Protein AF-A0AAJ7UB60-F1 (afdb_monomer_lite)

Organism: Petromyzon marinus (NCBI:txid7757)

pLDDT: mean 85.34, std 9.36, range [47.41, 98.0]

Structure (mmCIF, N/CA/C/O backbone):
data_AF-A0AAJ7UB60-F1
#
_entry.id   AF-A0AAJ7UB60-F1
#
loop_
_atom_site.group_PDB
_atom_site.id
_atom_site.type_symbol
_atom_site.label_atom_id
_atom_site.label_alt_id
_atom_site.label_comp_id
_atom_site.label_asym_id
_atom_site.label_entity_id
_atom_site.label_seq_id
_atom_site.pdbx_PDB_ins_code
_atom_site.Cartn_x
_atom_site.Cartn_y
_atom_site.Cartn_z
_atom_site.occupancy
_atom_site.B_iso_or_equiv
_atom_site.auth_seq_id
_atom_site.auth_comp_id
_atom_site.auth_asym_id
_atom_site.auth_atom_id
_atom_site.pdbx_PDB_model_num
ATOM 1 N N . MET A 1 1 ? 16.970 -6.752 -37.699 1.00 58.53 1 MET A N 1
ATOM 2 C CA . MET A 1 1 ? 16.611 -6.323 -36.325 1.00 58.53 1 MET A CA 1
ATOM 3 C C . MET A 1 1 ? 17.870 -5.727 -35.705 1.00 58.53 1 MET A C 1
ATOM 5 O O . MET A 1 1 ? 18.906 -6.370 -35.804 1.00 58.53 1 MET A O 1
ATOM 9 N N . ARG A 1 2 ? 17.828 -4.486 -35.205 1.00 76.50 2 ARG A N 1
ATOM 10 C CA . ARG A 1 2 ? 19.030 -3.699 -34.855 1.00 76.50 2 ARG A CA 1
ATOM 11 C C . ARG A 1 2 ? 19.530 -4.006 -33.433 1.00 76.50 2 ARG A C 1
ATOM 13 O O . ARG A 1 2 ? 18.694 -4.214 -32.555 1.00 76.50 2 ARG A O 1
ATOM 20 N N . VAL A 1 3 ? 20.849 -4.002 -33.228 1.00 79.44 3 VAL A N 1
ATOM 21 C CA . VAL A 1 3 ? 21.520 -3.976 -31.912 1.00 79.44 3 VAL A CA 1
ATOM 22 C C . VAL A 1 3 ? 22.137 -2.588 -31.728 1.00 79.44 3 VAL A C 1
ATOM 24 O O . VAL A 1 3 ? 22.659 -2.021 -32.692 1.00 79.44 3 VAL A O 1
ATOM 27 N N . LEU A 1 4 ? 21.997 -2.004 -30.541 1.00 76.50 4 LEU A N 1
ATOM 28 C CA . LEU A 1 4 ? 22.535 -0.692 -30.189 1.00 76.50 4 LEU A CA 1
ATOM 29 C C . LEU A 1 4 ? 23.270 -0.786 -28.855 1.00 76.50 4 LEU A C 1
ATOM 31 O O . LEU A 1 4 ? 22.665 -1.170 -27.858 1.00 76.50 4 LEU A O 1
ATOM 35 N N . GLU A 1 5 ? 24.534 -0.375 -28.843 1.00 70.12 5 GLU A N 1
ATOM 36 C CA . GLU A 1 5 ? 25.394 -0.382 -27.659 1.00 70.12 5 GLU A CA 1
ATOM 37 C C . GLU A 1 5 ? 25.935 1.027 -27.392 1.00 70.12 5 GLU A C 1
ATOM 39 O O . GLU A 1 5 ? 26.351 1.735 -28.311 1.00 70.12 5 GLU A O 1
ATOM 44 N N . SER A 1 6 ? 25.932 1.442 -26.124 1.00 66.06 6 SER A N 1
ATOM 45 C CA . SER A 1 6 ? 26.572 2.677 -25.659 1.00 66.06 6 SER A CA 1
ATOM 46 C C . SER A 1 6 ? 27.623 2.355 -24.606 1.00 66.06 6 SER A C 1
ATOM 48 O O . SER A 1 6 ? 27.289 1.783 -23.562 1.00 66.06 6 SER A O 1
ATOM 50 N N . GLN A 1 7 ? 28.882 2.724 -24.870 1.00 56.69 7 GLN A N 1
ATOM 51 C CA . GLN A 1 7 ? 29.985 2.341 -23.989 1.00 56.69 7 GLN A CA 1
ATOM 52 C C . GLN A 1 7 ? 30.585 3.464 -23.127 1.00 56.69 7 GLN A C 1
ATOM 54 O O . GLN A 1 7 ? 31.094 3.102 -22.071 1.00 56.69 7 GLN A O 1
ATOM 59 N N . ARG A 1 8 ? 30.522 4.775 -23.455 1.00 56.03 8 ARG A N 1
ATOM 60 C CA . ARG A 1 8 ? 31.175 5.836 -22.625 1.00 56.03 8 ARG A CA 1
ATOM 61 C C . ARG A 1 8 ? 30.613 7.278 -22.686 1.00 56.03 8 ARG A C 1
ATOM 63 O O . ARG A 1 8 ? 31.196 8.153 -22.055 1.00 56.03 8 ARG A O 1
ATOM 70 N N . GLU A 1 9 ? 29.507 7.564 -23.378 1.00 63.50 9 GLU A N 1
ATOM 71 C CA . GLU A 1 9 ? 29.086 8.955 -23.678 1.00 63.50 9 GLU A CA 1
ATOM 72 C C . GLU A 1 9 ? 27.634 9.282 -23.292 1.00 63.50 9 GLU A C 1
ATOM 74 O O . GLU A 1 9 ? 26.802 8.394 -23.097 1.00 63.50 9 GLU A O 1
ATOM 79 N N . THR A 1 10 ? 27.314 10.581 -23.208 1.00 68.88 10 THR A N 1
ATOM 80 C CA . THR A 1 10 ? 25.926 11.058 -23.137 1.00 68.88 10 THR A CA 1
ATOM 81 C C . THR A 1 10 ? 25.286 10.945 -24.517 1.00 68.88 10 THR A C 1
ATOM 83 O O . THR A 1 10 ? 25.571 11.748 -25.402 1.00 68.88 10 THR A O 1
ATOM 86 N N . LEU A 1 11 ? 24.397 9.973 -24.707 1.00 74.00 11 LEU A N 1
ATOM 87 C CA . LEU A 1 11 ? 23.702 9.768 -25.979 1.00 74.00 11 LEU A CA 1
ATOM 88 C C . LEU A 1 11 ? 22.246 10.220 -25.886 1.00 74.00 11 LEU A C 1
ATOM 90 O O . LEU A 1 11 ? 21.544 9.922 -24.920 1.00 74.00 11 LEU A O 1
ATOM 94 N N . THR A 1 12 ? 21.773 10.907 -26.927 1.00 82.31 12 THR A N 1
ATOM 95 C CA . THR A 1 12 ? 20.352 11.223 -27.107 1.00 82.31 12 THR A CA 1
ATOM 96 C C . THR A 1 12 ? 19.844 10.559 -28.373 1.00 82.31 12 THR A C 1
ATOM 98 O O . THR A 1 12 ? 20.388 10.773 -29.453 1.00 82.31 12 THR A O 1
ATOM 101 N N . TRP A 1 13 ? 18.780 9.774 -28.250 1.00 84.69 13 TRP A N 1
ATOM 102 C CA . TRP A 1 13 ? 18.196 9.050 -29.371 1.00 84.69 13 TRP A CA 1
ATOM 103 C C . TRP A 1 13 ? 16.727 9.429 -29.579 1.00 84.69 13 TRP A C 1
ATOM 105 O O . TRP A 1 13 ? 15.969 9.570 -28.617 1.00 84.69 13 TRP A O 1
ATOM 115 N N . LEU A 1 14 ? 16.314 9.590 -30.842 1.00 88.69 14 LEU A N 1
ATOM 116 C CA . LEU A 1 14 ? 14.967 10.021 -31.223 1.00 88.69 14 LEU A CA 1
ATOM 117 C C . LEU A 1 14 ? 14.352 9.109 -32.294 1.00 88.69 14 LEU A C 1
ATOM 119 O O . LEU A 1 14 ? 14.779 9.138 -33.446 1.00 88.69 14 LEU A O 1
ATOM 123 N N . ASN A 1 15 ? 13.263 8.409 -31.953 1.00 88.38 15 ASN A N 1
ATOM 124 C CA . ASN A 1 15 ? 12.389 7.785 -32.949 1.00 88.38 15 ASN A CA 1
ATOM 125 C C . ASN A 1 15 ? 11.293 8.754 -33.372 1.00 88.38 15 ASN A C 1
ATOM 127 O O . ASN A 1 15 ? 10.578 9.294 -32.519 1.00 88.38 15 ASN A O 1
ATOM 131 N N . LYS A 1 16 ? 11.033 8.831 -34.673 1.00 89.88 16 LYS A N 1
ATOM 132 C CA . LYS A 1 16 ? 9.778 9.381 -35.210 1.00 89.88 16 LYS A CA 1
ATOM 133 C C . LYS A 1 16 ? 9.017 8.403 -36.118 1.00 89.88 16 LYS A C 1
ATOM 135 O O . LYS A 1 16 ? 7.922 8.745 -36.542 1.00 89.88 16 LYS A O 1
ATOM 140 N N . GLY A 1 17 ? 9.558 7.214 -36.398 1.00 89.56 17 GLY A N 1
ATOM 141 C CA . GLY A 1 17 ? 9.008 6.258 -37.365 1.00 89.56 17 GLY A CA 1
ATOM 142 C C . GLY A 1 17 ? 8.776 4.861 -36.786 1.00 89.56 17 GLY A C 1
ATOM 143 O O . GLY A 1 17 ? 8.571 4.697 -35.582 1.00 89.56 17 GLY A O 1
ATOM 144 N N . VAL A 1 18 ? 8.801 3.846 -37.651 1.00 91.75 18 VAL A N 1
ATOM 145 C CA . VAL A 1 18 ? 8.678 2.431 -37.267 1.00 91.75 18 VAL A CA 1
ATOM 146 C C . VAL A 1 18 ? 10.070 1.809 -37.202 1.00 91.75 18 VAL A C 1
ATOM 148 O O . VAL A 1 18 ? 10.710 1.652 -38.237 1.00 91.75 18 VAL A O 1
ATOM 151 N N . GLN A 1 19 ? 10.566 1.482 -36.004 1.00 88.75 19 GLN A N 1
ATOM 152 C CA . GLN A 1 19 ? 11.949 1.005 -35.835 1.00 88.75 19 GLN A CA 1
ATOM 153 C C . GLN A 1 19 ? 12.095 -0.125 -34.804 1.00 88.75 19 GLN A C 1
ATOM 155 O O . GLN A 1 19 ? 12.430 0.129 -33.650 1.00 88.75 19 GLN A O 1
ATOM 160 N N . PRO A 1 20 ? 11.899 -1.394 -35.194 1.00 90.62 20 PRO A N 1
ATOM 161 C CA . PRO A 1 20 ? 12.096 -2.519 -34.286 1.00 90.62 20 PRO A CA 1
ATOM 162 C C . PRO A 1 20 ? 13.562 -2.665 -33.845 1.00 90.62 20 PRO A C 1
ATOM 164 O O . PRO A 1 20 ? 14.474 -2.741 -34.676 1.00 90.62 20 PRO A O 1
ATOM 167 N N . ILE A 1 21 ? 13.782 -2.775 -32.537 1.00 89.44 21 ILE A N 1
ATOM 168 C CA . ILE A 1 21 ? 15.094 -3.025 -31.930 1.00 89.44 21 ILE A CA 1
ATOM 169 C C . ILE A 1 21 ? 15.098 -4.420 -31.318 1.00 89.44 21 ILE A C 1
ATOM 171 O O . ILE A 1 21 ? 14.162 -4.816 -30.623 1.00 89.44 21 ILE A O 1
ATOM 175 N N . ARG A 1 22 ? 16.172 -5.168 -31.582 1.00 91.00 22 ARG A N 1
ATOM 176 C CA . ARG A 1 22 ? 16.392 -6.459 -30.934 1.00 91.00 22 ARG A CA 1
ATOM 177 C C . ARG A 1 22 ? 16.948 -6.242 -29.537 1.00 91.00 22 ARG A C 1
ATOM 179 O O . ARG A 1 22 ? 16.367 -6.732 -28.587 1.00 91.00 22 ARG A O 1
ATOM 186 N N . VAL A 1 23 ? 18.049 -5.509 -29.443 1.00 88.69 23 VAL A N 1
ATOM 187 C CA . VAL A 1 23 ? 18.780 -5.315 -28.194 1.00 88.69 23 VAL A CA 1
ATOM 188 C C . VAL A 1 23 ? 19.226 -3.863 -28.107 1.00 88.69 23 VAL A C 1
ATOM 190 O O . VAL A 1 23 ? 19.743 -3.314 -29.086 1.00 88.69 23 VAL A O 1
ATOM 193 N N . LEU A 1 24 ? 18.988 -3.245 -26.955 1.00 85.62 24 LEU A N 1
ATOM 194 C CA . LEU A 1 24 ? 19.528 -1.946 -26.583 1.00 85.62 24 LEU A CA 1
ATOM 195 C C . LEU A 1 24 ? 20.258 -2.083 -25.249 1.00 85.62 24 LEU A C 1
ATOM 197 O O . LEU A 1 24 ? 19.625 -2.293 -24.219 1.00 85.62 24 LEU A O 1
ATOM 201 N N . GLU A 1 25 ? 21.573 -1.919 -25.279 1.00 82.38 25 GLU A N 1
ATOM 202 C CA . GLU A 1 25 ? 22.444 -2.074 -24.119 1.00 82.38 25 GLU A CA 1
ATOM 203 C C . GLU A 1 25 ? 23.141 -0.755 -23.775 1.00 82.38 25 GLU A C 1
ATOM 205 O O . GLU A 1 25 ? 23.712 -0.063 -24.626 1.00 82.38 25 GLU A O 1
ATOM 210 N N . SER A 1 26 ? 23.109 -0.403 -22.491 1.00 76.62 26 SER A N 1
ATOM 211 C CA . SER A 1 26 ? 23.843 0.727 -21.929 1.00 76.62 26 SER A CA 1
ATOM 212 C C . SER A 1 26 ? 24.684 0.264 -20.744 1.00 76.62 26 SER A C 1
ATOM 214 O O . SER A 1 26 ? 24.169 -0.054 -19.667 1.00 76.62 26 SER A O 1
ATOM 216 N N . GLN A 1 27 ? 26.002 0.256 -20.944 1.00 68.00 27 GLN A N 1
ATOM 217 C CA . GLN A 1 27 ? 26.944 -0.171 -19.913 1.00 68.00 27 GLN A CA 1
ATOM 218 C C . GLN A 1 27 ? 27.349 0.992 -18.993 1.00 68.00 27 GLN A C 1
ATOM 220 O O . GLN A 1 27 ? 27.360 0.824 -17.773 1.00 68.00 27 GLN A O 1
ATOM 225 N N . TRP A 1 28 ? 27.608 2.184 -19.552 1.00 62.47 28 TRP A N 1
ATOM 226 C CA . TRP A 1 28 ? 28.067 3.378 -18.825 1.00 62.47 28 TRP A CA 1
ATOM 227 C C . TRP A 1 28 ? 27.465 4.671 -19.407 1.00 62.47 28 TRP A C 1
ATOM 229 O O . TRP A 1 28 ? 27.070 4.702 -20.570 1.00 62.47 28 TRP A O 1
ATOM 239 N N . GLY A 1 29 ? 27.425 5.749 -18.612 1.00 70.00 29 GLY A N 1
ATOM 240 C CA . GLY A 1 29 ? 27.018 7.090 -19.066 1.00 70.00 29 GLY A CA 1
ATOM 241 C C . GLY A 1 29 ? 25.546 7.455 -18.819 1.00 70.00 29 GLY A C 1
ATOM 242 O O . GLY A 1 29 ? 24.839 6.796 -18.053 1.00 70.00 29 GLY A O 1
ATOM 243 N N . THR A 1 30 ? 25.098 8.552 -19.440 1.00 74.06 30 THR A N 1
ATOM 244 C CA . THR A 1 30 ? 23.700 9.015 -19.389 1.00 74.06 30 THR A CA 1
ATOM 245 C C . THR A 1 30 ? 23.051 8.831 -20.755 1.00 74.06 30 THR A C 1
ATOM 247 O O . THR A 1 30 ? 23.414 9.510 -21.710 1.00 74.06 30 THR A O 1
ATOM 250 N N . LEU A 1 31 ? 22.067 7.941 -20.862 1.00 79.94 31 LEU A N 1
ATOM 251 C CA . LEU A 1 31 ? 21.318 7.733 -22.103 1.00 79.94 31 LEU A CA 1
ATOM 252 C C . LEU A 1 31 ? 19.952 8.414 -21.989 1.00 79.94 31 LEU A C 1
ATOM 254 O O . LEU A 1 31 ? 19.205 8.166 -21.044 1.00 79.94 31 LEU A O 1
ATOM 258 N N . THR A 1 32 ? 19.607 9.257 -22.961 1.00 85.81 32 THR A N 1
ATOM 259 C CA . THR A 1 32 ? 18.265 9.835 -23.099 1.00 85.81 32 THR A CA 1
ATOM 260 C C . THR A 1 32 ? 17.581 9.261 -24.330 1.00 85.81 32 THR A C 1
ATOM 262 O O . THR A 1 32 ? 18.021 9.466 -25.461 1.00 85.81 32 THR A O 1
ATOM 265 N N . TRP A 1 33 ? 16.471 8.563 -24.119 1.00 88.62 33 TRP A N 1
ATOM 266 C CA . TRP A 1 33 ? 15.699 7.939 -25.185 1.00 88.62 33 TRP A CA 1
ATOM 267 C C . TRP A 1 33 ? 14.356 8.628 -25.379 1.00 88.62 33 TRP A C 1
ATOM 269 O O . TRP A 1 33 ? 13.584 8.771 -24.431 1.00 88.62 33 TRP A O 1
ATOM 279 N N . LEU A 1 34 ? 14.036 9.013 -26.613 1.00 91.56 34 LEU A N 1
ATOM 280 C CA . LEU A 1 34 ? 12.758 9.617 -26.971 1.00 91.56 34 LEU A CA 1
ATOM 281 C C . LEU A 1 34 ? 12.085 8.843 -28.105 1.00 91.56 34 LEU A C 1
ATOM 283 O O . LEU A 1 34 ? 12.459 8.969 -29.267 1.00 91.56 34 LEU A O 1
ATOM 287 N N . ASN A 1 35 ? 11.015 8.112 -27.794 1.00 92.56 35 ASN A N 1
ATOM 288 C CA . ASN A 1 35 ? 10.163 7.496 -28.809 1.00 92.56 35 ASN A CA 1
ATOM 289 C C . ASN A 1 35 ? 8.907 8.343 -29.068 1.00 92.56 35 ASN A C 1
ATOM 291 O O . ASN A 1 35 ? 8.098 8.557 -28.163 1.00 92.56 35 ASN A O 1
ATOM 295 N N . LYS A 1 36 ? 8.708 8.792 -30.312 1.00 93.25 36 LYS A N 1
ATOM 296 C CA . LYS A 1 36 ? 7.439 9.373 -30.793 1.00 93.25 36 LYS A CA 1
ATOM 297 C C . LYS A 1 36 ? 6.716 8.491 -31.824 1.00 93.25 36 LYS A C 1
ATOM 299 O O . LYS A 1 36 ? 5.615 8.849 -32.221 1.00 93.25 36 LYS A O 1
ATOM 304 N N . GLY A 1 37 ? 7.319 7.380 -32.252 1.00 92.38 37 GLY A N 1
ATOM 305 C CA . GLY A 1 37 ? 6.798 6.492 -33.297 1.00 92.38 37 GLY A CA 1
ATOM 306 C C . GLY A 1 37 ? 6.379 5.115 -32.772 1.00 92.38 37 GLY A C 1
ATOM 307 O O . GLY A 1 37 ? 5.979 4.972 -31.613 1.00 92.38 37 GLY A O 1
ATOM 308 N N . VAL A 1 38 ? 6.487 4.094 -33.625 1.00 93.75 38 VAL A N 1
ATOM 309 C CA . VAL A 1 38 ? 6.219 2.690 -33.275 1.00 93.75 38 VAL A CA 1
ATOM 310 C C . VAL A 1 38 ? 7.544 1.955 -33.113 1.00 93.75 38 VAL A C 1
ATOM 312 O O . VAL A 1 38 ? 8.338 1.865 -34.049 1.00 93.75 38 VAL A O 1
ATOM 315 N N . GLN A 1 39 ? 7.809 1.441 -31.917 1.00 92.19 39 GLN A N 1
ATOM 316 C CA . GLN A 1 39 ? 9.124 0.918 -31.585 1.00 92.19 39 GLN A CA 1
ATOM 317 C C . GLN A 1 39 ? 9.080 -0.314 -30.685 1.00 92.19 39 GLN A C 1
ATOM 319 O O . GLN A 1 39 ? 9.290 -0.199 -29.479 1.00 92.19 39 GLN A O 1
ATOM 324 N N . PRO A 1 40 ? 8.830 -1.506 -31.245 1.00 93.75 40 PRO A N 1
ATOM 325 C CA . PRO A 1 40 ? 9.014 -2.737 -30.498 1.00 93.75 40 PRO A CA 1
ATOM 326 C C . PRO A 1 40 ? 10.486 -2.892 -30.104 1.00 93.75 40 PRO A C 1
ATOM 328 O O . PRO A 1 40 ? 11.366 -2.801 -30.961 1.00 93.75 40 PRO A O 1
ATOM 331 N N . ILE A 1 41 ? 10.740 -3.130 -28.822 1.00 92.88 41 ILE A N 1
ATOM 332 C CA . ILE A 1 41 ? 12.054 -3.492 -28.291 1.00 92.88 41 ILE A CA 1
ATOM 333 C C . ILE A 1 41 ? 11.932 -4.886 -27.699 1.00 92.88 41 ILE A C 1
ATOM 335 O O . ILE A 1 41 ? 11.016 -5.161 -26.924 1.00 92.88 41 ILE A O 1
ATOM 339 N N . ARG A 1 42 ? 12.825 -5.790 -28.089 1.00 94.31 42 ARG A N 1
ATOM 340 C CA . ARG A 1 42 ? 12.879 -7.097 -27.446 1.00 94.31 42 ARG A CA 1
ATOM 341 C C . ARG A 1 42 ? 13.615 -6.961 -26.109 1.00 94.31 42 ARG A C 1
ATOM 343 O O . ARG A 1 42 ? 12.945 -7.045 -25.091 1.00 94.31 42 ARG A O 1
ATOM 350 N N . ASP A 1 43 ? 14.893 -6.608 -26.110 1.00 92.44 43 ASP A N 1
ATOM 351 C CA . ASP A 1 43 ? 15.703 -6.578 -24.888 1.00 92.44 43 ASP A CA 1
ATOM 352 C C . ASP A 1 43 ? 16.272 -5.163 -24.643 1.00 92.44 43 ASP A C 1
ATOM 354 O O . ASP A 1 43 ? 16.801 -4.527 -25.562 1.00 92.44 43 ASP A O 1
ATOM 358 N N . LEU A 1 44 ? 16.107 -4.642 -23.422 1.00 88.94 44 LEU A N 1
ATOM 359 C CA . LEU A 1 44 ? 16.664 -3.371 -22.947 1.00 88.94 44 LEU A CA 1
ATOM 360 C C . LEU A 1 44 ? 17.450 -3.609 -21.659 1.00 88.94 44 LEU A C 1
ATOM 362 O O . LEU A 1 44 ? 16.857 -3.943 -20.638 1.00 88.94 44 LEU A O 1
ATOM 366 N N . GLU A 1 45 ? 18.750 -3.347 -21.673 1.00 86.06 45 GLU A N 1
ATOM 367 C CA . GLU A 1 45 ? 19.612 -3.565 -20.513 1.00 86.06 45 GLU A CA 1
ATOM 368 C C . GLU A 1 45 ? 20.377 -2.291 -20.149 1.00 86.06 45 GLU A C 1
ATOM 370 O O . GLU A 1 45 ? 21.022 -1.646 -20.981 1.00 86.06 45 GLU A O 1
ATOM 375 N N . SER A 1 46 ? 20.308 -1.909 -18.875 1.00 77.44 46 SER A N 1
ATOM 376 C CA . SER A 1 46 ? 21.035 -0.770 -18.320 1.00 77.44 46 SER A CA 1
ATOM 377 C C . SER A 1 46 ? 21.652 -1.154 -16.985 1.00 77.44 46 SER A C 1
ATOM 379 O O . SER A 1 46 ? 20.943 -1.301 -15.993 1.00 77.44 46 SER A O 1
ATOM 381 N N . GLN A 1 47 ? 22.976 -1.305 -16.944 1.00 69.38 47 GLN A N 1
ATOM 382 C CA . GLN A 1 47 ? 23.657 -1.839 -15.760 1.00 69.38 47 GLN A CA 1
ATOM 383 C C . GLN A 1 47 ? 24.163 -0.741 -14.810 1.00 69.38 47 GLN A C 1
ATOM 385 O O . GLN A 1 47 ? 23.814 -0.741 -13.629 1.00 69.38 47 GLN A O 1
ATOM 390 N N . ARG A 1 48 ? 24.993 0.201 -15.290 1.00 65.50 48 ARG A N 1
ATOM 391 C CA . ARG A 1 48 ? 25.680 1.203 -14.436 1.00 65.50 48 ARG A CA 1
ATOM 392 C C . ARG A 1 48 ? 25.493 2.664 -14.867 1.00 65.50 48 ARG A C 1
ATOM 394 O O . ARG A 1 48 ? 26.083 3.554 -14.260 1.00 65.50 48 ARG A O 1
ATOM 401 N N . GLY A 1 49 ? 24.673 2.920 -15.885 1.00 67.44 49 GLY A N 1
ATOM 402 C CA . GLY A 1 49 ? 24.338 4.267 -16.357 1.00 67.44 49 GLY A CA 1
ATOM 403 C C . GLY A 1 49 ? 23.072 4.855 -15.722 1.00 67.44 49 GLY A C 1
ATOM 404 O O . GLY A 1 49 ? 22.305 4.156 -15.059 1.00 67.44 49 GLY A O 1
ATOM 405 N N . THR A 1 50 ? 22.841 6.151 -15.955 1.00 75.31 50 THR A N 1
ATOM 406 C CA . THR A 1 50 ? 21.534 6.786 -15.716 1.00 75.31 50 THR A CA 1
ATOM 407 C C . THR A 1 50 ? 20.756 6.794 -17.024 1.00 75.31 50 THR A C 1
ATOM 409 O O . THR A 1 50 ? 21.139 7.467 -17.980 1.00 75.31 50 THR A O 1
ATOM 412 N N . LEU A 1 51 ? 19.649 6.060 -17.078 1.00 81.81 51 LEU A N 1
ATOM 413 C CA . LEU A 1 51 ? 18.778 6.030 -18.249 1.00 81.81 51 LEU A CA 1
ATOM 414 C C . LEU A 1 51 ? 17.575 6.953 -18.026 1.00 81.81 51 LEU A C 1
ATOM 416 O O . LEU A 1 51 ? 16.850 6.816 -17.043 1.00 81.81 51 LEU A O 1
ATOM 420 N N . THR A 1 52 ? 17.343 7.882 -18.951 1.00 87.31 52 THR A N 1
ATOM 421 C CA . THR A 1 52 ? 16.108 8.669 -19.030 1.00 87.31 52 THR A CA 1
ATOM 422 C C . THR A 1 52 ? 15.310 8.219 -20.242 1.00 87.31 52 THR A C 1
ATOM 424 O O . THR A 1 52 ? 15.710 8.439 -21.383 1.00 87.31 52 THR A O 1
ATOM 427 N N . TRP A 1 53 ? 14.158 7.604 -20.002 1.00 89.75 53 TRP A N 1
ATOM 428 C CA . TRP A 1 53 ? 13.295 7.078 -21.050 1.00 89.75 53 TRP A CA 1
ATOM 429 C C . TRP A 1 53 ? 12.026 7.905 -21.200 1.00 89.75 53 TRP A C 1
ATOM 431 O O . TRP A 1 53 ? 11.291 8.106 -20.234 1.00 89.75 53 TRP A O 1
ATOM 441 N N . LEU A 1 54 ? 11.718 8.345 -22.418 1.00 93.56 54 LEU A N 1
ATOM 442 C CA . LEU A 1 54 ? 10.502 9.078 -22.743 1.00 93.56 54 LEU A CA 1
ATOM 443 C C . LEU A 1 54 ? 9.770 8.427 -23.917 1.00 93.56 54 LEU A C 1
ATOM 445 O O . LEU A 1 54 ? 10.136 8.606 -25.078 1.00 93.56 54 LEU A O 1
ATOM 449 N N . ASN A 1 55 ? 8.660 7.752 -23.624 1.00 95.00 55 ASN A N 1
ATOM 450 C CA . ASN A 1 55 ? 7.754 7.247 -24.649 1.00 95.00 55 ASN A CA 1
ATOM 451 C C . ASN A 1 55 ? 6.536 8.168 -24.817 1.00 95.00 55 ASN A C 1
ATOM 453 O O . ASN A 1 55 ? 5.807 8.448 -23.864 1.00 95.00 55 ASN A O 1
ATOM 457 N N . LYS A 1 56 ? 6.287 8.617 -26.047 1.00 95.00 56 LYS A N 1
ATOM 458 C CA . LYS A 1 56 ? 5.056 9.297 -26.481 1.00 95.00 56 LYS A CA 1
ATOM 459 C C . LYS A 1 56 ? 4.307 8.523 -27.577 1.00 95.00 56 LYS A C 1
ATOM 461 O O . LYS A 1 56 ? 3.219 8.949 -27.941 1.00 95.00 56 LYS A O 1
ATOM 466 N N . GLY A 1 57 ? 4.880 7.435 -28.095 1.00 94.12 57 GLY A N 1
ATOM 467 C CA . GLY A 1 57 ? 4.314 6.620 -29.171 1.00 94.12 57 GLY A CA 1
ATOM 468 C C . GLY A 1 57 ? 3.856 5.237 -28.696 1.00 94.12 57 GLY A C 1
ATOM 469 O O . GLY A 1 57 ? 3.390 5.078 -27.565 1.00 94.12 57 GLY A O 1
ATOM 470 N N . VAL A 1 58 ? 4.003 4.231 -29.561 1.00 95.38 58 VAL A N 1
ATOM 471 C CA . VAL A 1 58 ? 3.669 2.827 -29.273 1.00 95.38 58 VAL A CA 1
ATOM 472 C C . VAL A 1 58 ? 4.955 2.019 -29.157 1.00 95.38 58 VAL A C 1
ATOM 474 O O . VAL A 1 58 ? 5.715 1.927 -30.114 1.00 95.38 58 VAL A O 1
ATOM 477 N N . GLN A 1 59 ? 5.219 1.432 -27.995 1.00 94.56 59 GLN A N 1
ATOM 478 C CA . GLN A 1 59 ? 6.495 0.772 -27.723 1.00 94.56 59 GLN A CA 1
ATOM 479 C C . GLN A 1 59 ? 6.310 -0.476 -26.858 1.00 94.56 59 GLN A C 1
ATOM 481 O O . GLN A 1 59 ? 6.468 -0.428 -25.644 1.00 94.56 59 GLN A O 1
ATOM 486 N N . PRO A 1 60 ? 5.952 -1.618 -27.454 1.00 95.69 60 PRO A N 1
ATOM 487 C CA . PRO A 1 60 ? 6.043 -2.885 -26.753 1.00 95.69 60 PRO A CA 1
ATOM 488 C C . PRO A 1 60 ? 7.496 -3.157 -26.373 1.00 95.69 60 PRO A C 1
ATOM 490 O O . PRO A 1 60 ? 8.366 -3.091 -27.240 1.00 95.69 60 PRO A O 1
ATOM 493 N N . ILE A 1 61 ? 7.751 -3.463 -25.105 1.00 95.62 61 ILE A N 1
ATOM 494 C CA . ILE A 1 61 ? 9.059 -3.926 -24.644 1.00 95.62 61 ILE A CA 1
ATOM 495 C C . ILE A 1 61 ? 8.893 -5.317 -24.052 1.00 95.62 61 ILE A C 1
ATOM 497 O O . ILE A 1 61 ? 7.983 -5.547 -23.253 1.00 95.62 61 ILE A O 1
ATOM 501 N N . ARG A 1 62 ? 9.719 -6.272 -24.472 1.00 96.38 62 ARG A N 1
ATOM 502 C CA . ARG A 1 62 ? 9.660 -7.611 -23.896 1.00 96.38 62 ARG A CA 1
ATOM 503 C C . ARG A 1 62 ? 10.400 -7.610 -22.561 1.00 96.38 62 ARG A C 1
ATOM 505 O O . ARG A 1 62 ? 9.731 -7.724 -21.545 1.00 96.38 62 ARG A O 1
ATOM 512 N N . ASP A 1 63 ? 11.701 -7.385 -22.558 1.00 95.50 63 ASP A N 1
ATOM 513 C CA . ASP A 1 63 ? 12.537 -7.548 -21.373 1.00 95.50 63 ASP A CA 1
ATOM 514 C C . ASP A 1 63 ? 13.274 -6.232 -21.059 1.00 95.50 63 ASP A C 1
ATOM 516 O O . ASP A 1 63 ? 13.809 -5.576 -21.956 1.00 95.50 63 ASP A O 1
ATOM 520 N N . VAL A 1 64 ? 13.232 -5.801 -19.793 1.00 91.25 64 VAL A N 1
ATOM 521 C CA . VAL A 1 64 ? 13.934 -4.610 -19.293 1.00 91.25 64 VAL A CA 1
ATOM 522 C C . VAL A 1 64 ? 14.703 -4.957 -18.026 1.00 91.25 64 VAL A C 1
ATOM 524 O O . VAL A 1 64 ? 14.082 -5.216 -16.995 1.00 91.25 64 VAL A O 1
ATOM 527 N N . GLU A 1 65 ? 16.026 -4.850 -18.075 1.00 89.38 65 GLU A N 1
ATOM 528 C CA . GLU A 1 65 ? 16.896 -4.850 -16.899 1.00 89.38 65 GLU A CA 1
ATOM 529 C C . GLU A 1 65 ? 17.444 -3.440 -16.649 1.00 89.38 65 GLU A C 1
ATOM 531 O O . GLU A 1 65 ? 17.919 -2.766 -17.567 1.00 89.38 65 GLU A O 1
ATOM 536 N N . TRP A 1 66 ? 17.361 -2.957 -15.406 1.00 82.25 66 TRP A N 1
ATOM 537 C CA . TRP A 1 66 ? 17.736 -1.580 -15.081 1.00 82.25 66 TRP A CA 1
ATOM 538 C C . TRP A 1 66 ? 18.540 -1.427 -13.782 1.00 82.25 66 TRP A C 1
ATOM 540 O O . TRP A 1 66 ? 18.300 -2.107 -12.784 1.00 82.25 66 TRP A O 1
ATOM 550 N N . GLY A 1 67 ? 19.457 -0.455 -13.793 1.00 82.62 67 GLY A N 1
ATOM 551 C CA . GLY A 1 67 ? 20.234 0.019 -12.646 1.00 82.62 67 GLY A CA 1
ATOM 552 C C . GLY A 1 67 ? 19.676 1.326 -12.076 1.00 82.62 67 GLY A C 1
ATOM 553 O O . GLY A 1 67 ? 18.958 1.325 -11.081 1.00 82.62 67 GLY A O 1
ATOM 554 N N . THR A 1 68 ? 19.962 2.472 -12.701 1.00 83.94 68 THR A N 1
ATOM 555 C CA . THR A 1 68 ? 19.332 3.756 -12.332 1.00 83.94 68 THR A CA 1
ATOM 556 C C . THR A 1 68 ? 18.508 4.286 -13.492 1.00 83.94 68 THR A C 1
ATOM 558 O O . THR A 1 68 ? 19.034 4.587 -14.561 1.00 83.94 68 THR A O 1
ATOM 561 N N . LEU A 1 69 ? 17.197 4.397 -13.281 1.00 85.12 69 LEU A N 1
ATOM 562 C CA . LEU A 1 69 ? 16.245 4.623 -14.362 1.00 85.12 69 LEU A CA 1
ATOM 563 C C . LEU A 1 69 ? 15.221 5.697 -13.996 1.00 85.12 69 LEU A C 1
ATOM 565 O O . LEU A 1 69 ? 14.575 5.648 -12.949 1.00 85.12 69 LEU A O 1
ATOM 569 N N . THR A 1 70 ? 15.034 6.650 -14.903 1.00 90.62 70 THR A N 1
ATOM 570 C CA . THR A 1 70 ? 13.892 7.562 -14.917 1.00 90.62 70 THR A CA 1
ATOM 571 C C . THR A 1 70 ? 13.044 7.254 -16.139 1.00 90.62 70 THR A C 1
ATOM 573 O O . THR A 1 70 ? 13.475 7.461 -17.270 1.00 90.62 70 THR A O 1
ATOM 576 N N . TRP A 1 71 ? 11.823 6.773 -15.923 1.00 91.25 71 TRP A N 1
ATOM 577 C CA . TRP A 1 71 ? 10.917 6.379 -16.996 1.00 91.25 71 TRP A CA 1
ATOM 578 C C . TRP A 1 71 ? 9.696 7.284 -17.063 1.00 91.25 71 TRP A C 1
ATOM 580 O O . TRP A 1 71 ? 8.984 7.461 -16.077 1.00 91.25 71 TRP A O 1
ATOM 590 N N . LEU A 1 72 ? 9.397 7.811 -18.247 1.00 95.25 72 LEU A N 1
ATOM 591 C CA . LEU A 1 72 ? 8.210 8.605 -18.524 1.00 95.25 72 LEU A CA 1
ATOM 592 C C . LEU A 1 72 ? 7.446 8.026 -19.715 1.00 95.25 72 LEU A C 1
ATOM 594 O O . LEU A 1 72 ? 7.840 8.188 -20.868 1.00 95.25 72 LEU A O 1
ATOM 598 N N . ASN A 1 73 ? 6.290 7.424 -19.443 1.00 95.94 73 ASN A N 1
ATOM 599 C CA . ASN A 1 73 ? 5.364 6.989 -20.481 1.00 95.94 73 ASN A CA 1
ATOM 600 C C . ASN A 1 73 ? 4.179 7.958 -20.606 1.00 95.94 73 ASN A C 1
ATOM 602 O O . ASN A 1 73 ? 3.474 8.243 -19.638 1.00 95.94 73 ASN A O 1
ATOM 606 N N . LYS A 1 74 ? 3.936 8.448 -21.820 1.00 95.81 74 LYS A N 1
ATOM 607 C CA . LYS A 1 74 ? 2.742 9.206 -22.224 1.00 95.81 74 LYS A CA 1
ATOM 608 C C . LYS A 1 74 ? 1.964 8.516 -23.354 1.00 95.81 74 LYS A C 1
ATOM 610 O O . LYS A 1 74 ? 0.913 9.023 -23.723 1.00 95.81 74 LYS A O 1
ATOM 615 N N . GLY A 1 75 ? 2.479 7.413 -23.900 1.00 94.88 75 GLY A N 1
ATOM 616 C CA . GLY A 1 75 ? 1.875 6.661 -24.999 1.00 94.88 75 GLY A CA 1
ATOM 617 C C . GLY A 1 75 ? 1.381 5.279 -24.565 1.00 94.88 75 GLY A C 1
ATOM 618 O O . GLY A 1 75 ? 0.928 5.094 -23.431 1.00 94.88 75 GLY A O 1
ATOM 619 N N . VAL A 1 76 ? 1.485 4.303 -25.467 1.00 96.25 76 VAL A N 1
ATOM 620 C CA . VAL A 1 76 ? 1.123 2.898 -25.220 1.00 96.25 76 VAL A CA 1
ATOM 621 C C . VAL A 1 76 ? 2.392 2.062 -25.132 1.00 96.25 76 VAL A C 1
ATOM 623 O O . VAL A 1 76 ? 3.182 2.037 -26.074 1.00 96.25 76 VAL A O 1
ATOM 626 N N . GLN A 1 77 ? 2.604 1.381 -24.010 1.00 96.00 77 GLN A N 1
ATOM 627 C CA . GLN A 1 77 ? 3.866 0.691 -23.767 1.00 96.00 77 GLN A CA 1
ATOM 628 C C . GLN A 1 77 ? 3.675 -0.600 -22.959 1.00 96.00 77 GLN A C 1
ATOM 630 O O . GLN A 1 77 ? 3.921 -0.619 -21.756 1.00 96.00 77 GLN A O 1
ATOM 635 N N . PRO A 1 78 ? 3.193 -1.693 -23.571 1.00 96.69 78 PRO A N 1
ATOM 636 C CA . PRO A 1 78 ? 3.157 -2.969 -22.877 1.00 96.69 78 PRO A CA 1
ATOM 637 C C . PRO A 1 78 ? 4.583 -3.427 -22.554 1.00 96.69 78 PRO A C 1
ATOM 639 O O . PRO A 1 78 ? 5.434 -3.426 -23.440 1.00 96.69 78 PRO A O 1
ATOM 642 N N . ILE A 1 79 ? 4.828 -3.817 -21.303 1.00 97.00 79 ILE A N 1
ATOM 643 C CA . ILE A 1 79 ? 6.087 -4.428 -20.866 1.00 97.00 79 ILE A CA 1
ATOM 644 C C . ILE A 1 79 ? 5.803 -5.857 -20.423 1.00 97.00 79 ILE A C 1
ATOM 646 O O . ILE A 1 79 ? 4.881 -6.087 -19.633 1.00 97.00 79 ILE A O 1
ATOM 650 N N . ARG A 1 80 ? 6.567 -6.828 -20.929 1.00 97.56 80 ARG A N 1
ATOM 651 C CA . ARG A 1 80 ? 6.446 -8.207 -20.453 1.00 97.56 80 ARG A CA 1
ATOM 652 C C . ARG A 1 80 ? 7.181 -8.361 -19.121 1.00 97.56 80 ARG A C 1
ATOM 654 O O . ARG A 1 80 ? 6.509 -8.597 -18.131 1.00 97.56 80 ARG A O 1
ATOM 661 N N . ASN A 1 81 ? 8.484 -8.130 -19.080 1.00 96.81 81 ASN A N 1
ATOM 662 C CA . ASN A 1 81 ? 9.301 -8.317 -17.887 1.00 96.81 81 ASN A CA 1
ATOM 663 C C . ASN A 1 81 ? 10.072 -7.031 -17.570 1.00 96.81 81 ASN A C 1
ATOM 665 O O . ASN A 1 81 ? 10.675 -6.421 -18.455 1.00 96.81 81 ASN A O 1
ATOM 669 N N . LEU A 1 82 ? 10.016 -6.602 -16.311 1.00 92.06 82 LEU A N 1
ATOM 670 C CA . LEU A 1 82 ? 10.735 -5.438 -15.803 1.00 92.06 82 LEU A CA 1
ATOM 671 C C . LEU A 1 82 ? 11.459 -5.818 -14.511 1.00 92.06 82 LEU A C 1
ATOM 673 O O . LEU A 1 82 ? 10.842 -5.927 -13.452 1.00 92.06 82 LEU A O 1
ATOM 677 N N . GLU A 1 83 ? 12.772 -5.982 -14.595 1.00 90.62 83 GLU A N 1
ATOM 678 C CA . GLU A 1 83 ? 13.593 -6.587 -13.550 1.00 90.62 83 GLU A CA 1
ATOM 679 C C . GLU A 1 83 ? 14.747 -5.668 -13.144 1.00 90.62 83 GLU A C 1
ATOM 681 O O . GLU A 1 83 ? 15.239 -4.849 -13.922 1.00 90.62 83 GLU A O 1
ATOM 686 N N . SER A 1 84 ? 15.180 -5.779 -11.889 1.00 87.00 84 SER A N 1
ATOM 687 C CA . SER A 1 84 ? 16.413 -5.136 -11.435 1.00 87.00 84 SER A CA 1
ATOM 688 C C . SER A 1 84 ? 17.028 -5.887 -10.274 1.00 87.00 84 SER A C 1
ATOM 690 O O . SER A 1 84 ? 16.374 -6.150 -9.261 1.00 87.00 84 SER A O 1
ATOM 692 N N . GLN A 1 85 ? 18.324 -6.162 -10.391 1.00 81.94 85 GLN A N 1
ATOM 693 C CA . GLN A 1 85 ? 19.129 -6.723 -9.309 1.00 81.94 85 GLN A CA 1
ATOM 694 C C . GLN A 1 85 ? 19.338 -5.692 -8.190 1.00 81.94 85 GLN A C 1
ATOM 696 O O . GLN A 1 85 ? 19.206 -5.996 -6.999 1.00 81.94 85 GLN A O 1
ATOM 701 N N . ARG A 1 86 ? 19.691 -4.457 -8.567 1.00 79.44 86 ARG A N 1
ATOM 702 C CA . ARG A 1 86 ? 19.910 -3.318 -7.668 1.00 79.44 86 ARG A CA 1
ATOM 703 C C . ARG A 1 86 ? 19.623 -2.023 -8.403 1.00 79.44 86 ARG A C 1
ATOM 705 O O . ARG A 1 86 ? 20.218 -1.791 -9.451 1.00 79.44 86 ARG A O 1
ATOM 712 N N . GLY A 1 87 ? 18.840 -1.135 -7.800 1.00 78.38 87 GLY A N 1
ATOM 713 C CA . GLY A 1 87 ? 18.619 0.137 -8.459 1.00 78.38 87 GLY A CA 1
ATOM 714 C C . GLY A 1 87 ? 17.736 1.154 -7.760 1.00 78.38 87 GLY A C 1
ATOM 715 O O . GLY A 1 87 ? 17.031 0.861 -6.792 1.00 78.38 87 GLY A O 1
ATOM 716 N N . THR A 1 88 ? 17.762 2.369 -8.309 1.00 84.69 88 THR A N 1
ATOM 717 C CA . THR A 1 88 ? 16.733 3.383 -8.061 1.00 84.69 88 THR A CA 1
ATOM 718 C C . THR A 1 88 ? 15.920 3.621 -9.327 1.00 84.69 88 THR A C 1
ATOM 720 O O . THR A 1 88 ? 16.468 4.018 -10.355 1.00 84.69 88 THR A O 1
ATOM 723 N N . LEU A 1 89 ? 14.609 3.391 -9.244 1.00 87.44 89 LEU A N 1
ATOM 724 C CA . LEU A 1 89 ? 13.675 3.629 -10.341 1.00 87.44 89 LEU A CA 1
ATOM 725 C C . LEU A 1 89 ? 12.686 4.728 -9.968 1.00 87.44 89 LEU A C 1
ATOM 727 O O . LEU A 1 89 ? 11.961 4.618 -8.977 1.00 87.44 89 LEU A O 1
ATOM 731 N N . THR A 1 90 ? 12.605 5.749 -10.817 1.00 92.06 90 THR A N 1
ATOM 732 C CA . THR A 1 90 ? 11.503 6.714 -10.818 1.00 92.06 90 THR A CA 1
ATOM 733 C C . THR A 1 90 ? 10.658 6.499 -12.062 1.00 92.06 90 THR A C 1
ATOM 735 O O . THR A 1 90 ? 11.103 6.751 -13.178 1.00 92.06 90 THR A O 1
ATOM 738 N N . TRP A 1 91 ? 9.421 6.050 -11.876 1.00 90.88 91 TRP A N 1
ATOM 739 C CA . TRP A 1 91 ? 8.499 5.754 -12.965 1.00 90.88 91 TRP A CA 1
ATOM 740 C C . TRP A 1 91 ? 7.314 6.714 -12.968 1.00 90.88 91 TRP A C 1
ATOM 742 O O . TRP A 1 91 ? 6.611 6.860 -11.969 1.00 90.88 91 TRP A O 1
ATOM 752 N N . LEU A 1 92 ? 7.035 7.332 -14.113 1.00 95.25 92 LEU A N 1
ATOM 753 C CA . LEU A 1 92 ? 5.883 8.196 -14.336 1.00 95.25 92 LEU A CA 1
ATOM 754 C C . LEU A 1 92 ? 5.082 7.705 -15.543 1.00 95.25 92 LEU A C 1
ATOM 756 O O . LEU A 1 92 ? 5.481 7.890 -16.691 1.00 95.25 92 LEU A O 1
ATOM 760 N N . ASN A 1 93 ? 3.900 7.147 -15.290 1.00 95.00 93 ASN A N 1
ATOM 761 C CA . ASN A 1 93 ? 2.961 6.765 -16.339 1.00 95.00 93 ASN A CA 1
ATOM 762 C C . ASN A 1 93 ? 1.797 7.762 -16.426 1.00 95.00 93 ASN A C 1
ATOM 764 O O . ASN A 1 93 ? 1.096 8.021 -15.447 1.00 95.00 93 ASN A O 1
ATOM 768 N N . LYS A 1 94 ? 1.572 8.311 -17.618 1.00 95.31 94 LYS A N 1
ATOM 769 C CA . LYS A 1 94 ? 0.393 9.109 -17.989 1.00 95.31 94 LYS A CA 1
ATOM 770 C C . LYS A 1 94 ? -0.405 8.478 -19.139 1.00 95.31 94 LYS A C 1
ATOM 772 O O . LYS A 1 94 ? -1.418 9.048 -19.519 1.00 95.31 94 LYS A O 1
ATOM 777 N N . GLY A 1 95 ? 0.058 7.358 -19.695 1.00 94.56 95 GLY A N 1
ATOM 778 C CA . GLY A 1 95 ? -0.567 6.661 -20.819 1.00 94.56 95 GLY A CA 1
ATOM 779 C C . GLY A 1 95 ? -1.115 5.288 -20.426 1.00 94.56 95 GLY A C 1
ATOM 780 O O . GLY A 1 95 ? -1.596 5.091 -19.306 1.00 94.56 95 GLY A O 1
ATOM 781 N N . VAL A 1 96 ? -1.026 4.331 -21.351 1.00 96.31 96 VAL A N 1
ATOM 782 C CA . VAL A 1 96 ? -1.450 2.938 -21.150 1.00 96.31 96 VAL A CA 1
ATOM 783 C C . VAL A 1 96 ? -0.224 2.043 -21.090 1.00 96.31 96 VAL A C 1
ATOM 785 O O . VAL A 1 96 ? 0.584 2.022 -22.018 1.00 96.31 96 VAL A O 1
ATOM 788 N N . GLN A 1 97 ? -0.076 1.303 -19.998 1.00 95.62 97 GLN A N 1
ATOM 789 C CA . GLN A 1 97 ? 1.141 0.544 -19.752 1.00 95.62 97 GLN A CA 1
ATOM 790 C C . GLN A 1 97 ? 0.864 -0.752 -18.983 1.00 95.62 97 GLN A C 1
ATOM 792 O O . GLN A 1 97 ? 1.083 -0.816 -17.777 1.00 95.62 97 GLN A O 1
ATOM 797 N N . PRO A 1 98 ? 0.349 -1.803 -19.631 1.00 96.69 98 PRO A N 1
ATOM 798 C CA . PRO A 1 98 ? 0.271 -3.094 -18.970 1.00 96.69 98 PRO A CA 1
ATOM 799 C C . PRO A 1 98 ? 1.684 -3.619 -18.693 1.00 96.69 98 PRO A C 1
ATOM 801 O O . PRO A 1 98 ? 2.539 -3.592 -19.576 1.00 96.69 98 PRO A O 1
ATOM 804 N N . ILE A 1 99 ? 1.913 -4.098 -17.474 1.00 97.12 99 ILE A N 1
ATOM 805 C CA . ILE A 1 99 ? 3.127 -4.816 -17.089 1.00 97.12 99 ILE A CA 1
ATOM 806 C C . ILE A 1 99 ? 2.713 -6.228 -16.715 1.00 97.12 99 ILE A C 1
ATOM 808 O O . ILE A 1 99 ? 1.790 -6.419 -15.916 1.00 97.12 99 ILE A O 1
ATOM 812 N N . ARG A 1 100 ? 3.357 -7.225 -17.315 1.00 97.94 100 ARG A N 1
ATOM 813 C CA . ARG A 1 100 ? 3.110 -8.606 -16.925 1.00 97.94 100 ARG A CA 1
ATOM 814 C C . ARG A 1 100 ? 3.871 -8.895 -15.628 1.00 97.94 100 ARG A C 1
ATOM 816 O O . ARG A 1 100 ? 3.209 -9.024 -14.607 1.00 97.94 100 ARG A O 1
ATOM 823 N N . ASP A 1 101 ? 5.193 -8.847 -15.642 1.00 97.19 101 ASP A N 1
ATOM 824 C CA . ASP A 1 101 ? 6.026 -9.244 -14.508 1.00 97.19 101 ASP A CA 1
ATOM 825 C C . ASP A 1 101 ? 6.942 -8.065 -14.097 1.00 97.19 101 ASP A C 1
ATOM 827 O O . ASP A 1 101 ? 7.611 -7.456 -14.938 1.00 97.19 101 ASP A O 1
ATOM 831 N N . LEU A 1 102 ? 6.899 -7.664 -12.819 1.00 93.38 102 LEU A N 1
ATOM 832 C CA . LEU A 1 102 ? 7.719 -6.592 -12.234 1.00 93.38 102 LEU A CA 1
ATOM 833 C C . LEU A 1 102 ? 8.457 -7.110 -10.997 1.00 93.38 102 LEU A C 1
ATOM 835 O O . LEU A 1 102 ? 7.833 -7.338 -9.960 1.00 93.38 102 LEU A O 1
ATOM 839 N N . GLU A 1 103 ? 9.781 -7.226 -11.098 1.00 92.00 103 GLU A N 1
ATOM 840 C CA . GLU A 1 103 ? 10.609 -7.933 -10.113 1.00 92.00 103 GLU A CA 1
ATOM 841 C C . GLU A 1 103 ? 11.834 -7.119 -9.644 1.00 92.00 103 GLU A C 1
ATOM 843 O O . GLU A 1 103 ? 12.983 -7.411 -9.988 1.00 92.00 103 GLU A O 1
ATOM 848 N N . PRO A 1 104 ? 11.641 -6.052 -8.845 1.00 88.31 104 PRO A N 1
ATOM 849 C CA . PRO A 1 104 ? 12.748 -5.373 -8.181 1.00 88.31 104 PRO A CA 1
ATOM 850 C C . PRO A 1 104 ? 13.298 -6.217 -7.019 1.00 88.31 104 PRO A C 1
ATOM 852 O O . PRO A 1 104 ? 12.653 -6.379 -5.974 1.00 88.31 104 PRO A O 1
ATOM 855 N N . GLN A 1 105 ? 14.540 -6.686 -7.143 1.00 86.25 105 GLN A N 1
ATOM 856 C CA . GLN A 1 105 ? 15.198 -7.426 -6.069 1.00 86.25 105 GLN A CA 1
ATOM 857 C C . GLN A 1 105 ? 15.649 -6.514 -4.927 1.00 86.25 105 GLN A C 1
ATOM 859 O O . GLN A 1 105 ? 15.368 -6.799 -3.759 1.00 86.25 105 GLN A O 1
ATOM 864 N N . ARG A 1 106 ? 16.379 -5.431 -5.236 1.00 84.38 106 ARG A N 1
ATOM 865 C CA . ARG A 1 106 ? 16.914 -4.504 -4.228 1.00 84.38 106 ARG A CA 1
ATOM 866 C C . ARG A 1 106 ? 16.829 -3.048 -4.659 1.00 84.38 106 ARG A C 1
ATOM 868 O O . ARG A 1 106 ? 17.357 -2.682 -5.701 1.00 84.38 106 ARG A O 1
ATOM 875 N N . GLY A 1 107 ? 16.297 -2.197 -3.785 1.00 84.50 107 GLY A N 1
ATOM 876 C CA . GLY A 1 107 ? 16.487 -0.750 -3.897 1.00 84.50 107 GLY A CA 1
ATOM 877 C C . GLY A 1 107 ? 15.246 0.080 -3.613 1.00 84.50 107 GLY A C 1
ATOM 878 O O . GLY A 1 107 ? 14.396 -0.303 -2.804 1.00 84.50 107 GLY A O 1
ATOM 879 N N . THR A 1 108 ? 15.179 1.242 -4.255 1.00 87.50 108 THR A N 1
ATOM 880 C CA . THR A 1 108 ? 14.108 2.220 -4.056 1.00 87.50 108 THR A CA 1
ATOM 881 C C . THR A 1 108 ? 13.353 2.411 -5.354 1.00 87.50 108 THR A C 1
ATOM 883 O O . THR A 1 108 ? 13.933 2.735 -6.387 1.00 87.50 108 THR A O 1
ATOM 886 N N . LEU A 1 109 ? 12.040 2.242 -5.297 1.00 89.81 109 LEU A N 1
ATOM 887 C CA . LEU A 1 109 ? 11.187 2.360 -6.466 1.00 89.81 109 LEU A CA 1
ATOM 888 C C . LEU A 1 109 ? 10.048 3.317 -6.150 1.00 89.81 109 LEU A C 1
ATOM 890 O O . LEU A 1 109 ? 9.265 3.101 -5.225 1.00 89.81 109 LEU A O 1
ATOM 894 N N . THR A 1 110 ? 9.990 4.397 -6.921 1.00 93.25 110 THR A N 1
ATOM 895 C CA . THR A 1 110 ? 8.945 5.411 -6.828 1.00 93.25 110 THR A CA 1
ATOM 896 C C . THR A 1 110 ? 8.128 5.382 -8.099 1.00 93.25 110 THR A C 1
ATOM 898 O O . THR A 1 110 ? 8.632 5.661 -9.184 1.00 93.25 110 THR A O 1
ATOM 901 N N . TRP A 1 111 ? 6.848 5.067 -7.961 1.00 90.69 111 TRP A N 1
ATOM 902 C CA . TRP A 1 111 ? 5.929 4.952 -9.074 1.00 90.69 111 TRP A CA 1
ATOM 903 C C . TRP A 1 111 ? 4.815 5.984 -8.977 1.00 90.69 111 TRP A C 1
ATOM 905 O O . TRP A 1 111 ? 4.113 6.072 -7.972 1.00 90.69 111 TRP A O 1
ATOM 915 N N . LEU A 1 112 ? 4.605 6.737 -10.050 1.00 94.19 112 LEU A N 1
ATOM 916 C CA . LEU A 1 112 ? 3.512 7.685 -10.197 1.00 94.19 112 LEU A CA 1
ATOM 917 C C . LEU A 1 112 ? 2.666 7.303 -11.410 1.00 94.19 112 LEU A C 1
ATOM 919 O O . LEU A 1 112 ? 3.059 7.530 -12.553 1.00 94.19 112 LEU A O 1
ATOM 923 N N . ASN A 1 113 ? 1.473 6.768 -11.162 1.00 92.88 113 ASN A N 1
ATOM 924 C CA . ASN A 1 113 ? 0.513 6.453 -12.213 1.00 92.88 113 ASN A CA 1
ATOM 925 C C . ASN A 1 113 ? -0.614 7.494 -12.251 1.00 92.88 113 ASN A C 1
ATOM 927 O O . ASN A 1 113 ? -1.311 7.729 -11.263 1.00 92.88 113 ASN A O 1
ATOM 931 N N . LYS A 1 114 ? -0.811 8.112 -13.413 1.00 94.00 114 LYS A N 1
ATOM 932 C CA . LYS A 1 114 ? -1.965 8.961 -13.744 1.00 94.00 114 LYS A CA 1
ATOM 933 C C . LYS A 1 114 ? -2.789 8.398 -14.910 1.00 94.00 114 LYS A C 1
ATOM 935 O O . LYS A 1 114 ? -3.769 9.028 -15.283 1.00 94.00 114 LYS A O 1
ATOM 940 N N . GLY A 1 115 ? -2.383 7.267 -15.485 1.00 93.44 115 GLY A N 1
ATOM 941 C CA . GLY A 1 115 ? -3.048 6.615 -16.612 1.00 93.44 115 GLY A CA 1
ATOM 942 C C . GLY A 1 115 ? -3.604 5.240 -16.239 1.00 93.44 115 GLY A C 1
ATOM 943 O O . GLY A 1 115 ? -4.102 5.033 -15.127 1.00 93.44 115 GLY A O 1
ATOM 944 N N . VAL A 1 116 ? -3.502 4.294 -17.172 1.00 94.94 116 VAL A N 1
ATOM 945 C CA . VAL A 1 116 ? -3.958 2.907 -17.003 1.00 94.94 116 VAL A CA 1
ATOM 946 C C . VAL A 1 116 ? -2.753 1.980 -16.968 1.00 94.94 116 VAL A C 1
ATOM 948 O O . VAL A 1 116 ? -1.952 1.957 -17.902 1.00 94.94 116 VAL A O 1
ATOM 951 N N . GLN A 1 117 ? -2.624 1.211 -15.892 1.00 94.69 117 GLN A N 1
ATOM 952 C CA . GLN A 1 117 ? -1.453 0.372 -15.669 1.00 94.69 117 GLN A CA 1
ATOM 953 C C . GLN A 1 117 ? -1.811 -0.933 -14.950 1.00 94.69 117 GLN A C 1
ATOM 955 O O . GLN A 1 117 ? -1.603 -1.058 -13.745 1.00 94.69 117 GLN A O 1
ATOM 960 N N . PRO A 1 118 ? -2.385 -1.923 -15.645 1.00 96.19 118 PRO A N 1
ATOM 961 C CA . PRO A 1 118 ? -2.551 -3.235 -15.047 1.00 96.19 118 PRO A CA 1
ATOM 962 C C . PRO A 1 118 ? -1.178 -3.870 -14.803 1.00 96.19 118 PRO A C 1
ATOM 964 O O . PRO A 1 118 ? -0.317 -3.842 -15.681 1.00 96.19 118 PRO A O 1
ATOM 967 N N . ILE A 1 119 ? -0.993 -4.448 -13.620 1.00 96.94 119 ILE A N 1
ATOM 968 C CA . ILE A 1 119 ? 0.170 -5.269 -13.279 1.00 96.94 119 ILE A CA 1
ATOM 969 C C . ILE A 1 119 ? -0.332 -6.679 -13.005 1.00 96.94 119 ILE A C 1
ATOM 971 O O . ILE A 1 119 ? -1.243 -6.875 -12.193 1.00 96.94 119 ILE A O 1
ATOM 975 N N . ARG A 1 120 ? 0.221 -7.673 -13.696 1.00 98.00 120 ARG A N 1
ATOM 976 C CA . ARG A 1 120 ? -0.145 -9.059 -13.418 1.00 98.00 120 ARG A CA 1
ATOM 977 C C . ARG A 1 120 ? 0.582 -9.529 -12.158 1.00 98.00 120 ARG A C 1
ATOM 979 O O . ARG A 1 120 ? -0.094 -9.798 -11.169 1.00 98.00 120 ARG A O 1
ATOM 986 N N . ASP A 1 121 ? 1.903 -9.539 -12.159 1.00 97.50 121 ASP A N 1
ATOM 987 C CA . ASP A 1 121 ? 2.710 -10.059 -11.063 1.00 97.50 121 ASP A CA 1
ATOM 988 C C . ASP A 1 121 ? 3.734 -8.990 -10.622 1.00 97.50 121 ASP A C 1
ATOM 990 O O . ASP A 1 121 ? 4.466 -8.424 -11.432 1.00 97.50 121 ASP A O 1
ATOM 994 N N . LEU A 1 122 ? 3.707 -8.637 -9.332 1.00 93.62 122 LEU A N 1
ATOM 995 C CA . LEU A 1 122 ? 4.654 -7.729 -8.681 1.00 93.62 122 LEU A CA 1
ATOM 996 C C . LEU A 1 122 ? 5.342 -8.484 -7.547 1.00 93.62 122 LEU A C 1
ATOM 998 O O . LEU A 1 122 ? 4.706 -8.721 -6.518 1.00 93.62 122 LEU A O 1
ATOM 1002 N N . GLU A 1 123 ? 6.624 -8.804 -7.699 1.00 92.94 123 GLU A N 1
ATOM 1003 C CA . GLU A 1 123 ? 7.423 -9.428 -6.645 1.00 92.94 123 GLU A CA 1
ATOM 1004 C C . GLU A 1 123 ? 8.563 -8.507 -6.217 1.00 92.94 123 GLU A C 1
ATOM 1006 O O . GLU A 1 123 ? 9.394 -8.093 -7.015 1.00 92.94 123 GLU A O 1
ATOM 1011 N N . SER A 1 124 ? 8.630 -8.180 -4.928 1.00 89.06 124 SER A N 1
ATOM 1012 C CA . SER A 1 124 ? 9.760 -7.433 -4.382 1.00 89.06 124 SER A CA 1
ATOM 1013 C C . SER A 1 124 ? 10.430 -8.182 -3.249 1.00 89.06 124 SER A C 1
ATOM 1015 O O . SER A 1 124 ? 9.804 -8.546 -2.247 1.00 89.06 124 SER A O 1
ATOM 1017 N N . GLN A 1 125 ? 11.739 -8.379 -3.386 1.00 87.75 125 GLN A N 1
ATOM 1018 C CA . GLN A 1 125 ? 12.510 -9.077 -2.367 1.00 87.75 125 GLN A CA 1
ATOM 1019 C C . GLN A 1 125 ? 12.894 -8.141 -1.218 1.00 87.75 125 GLN A C 1
ATOM 1021 O O . GLN A 1 125 ? 12.622 -8.447 -0.053 1.00 87.75 125 GLN A O 1
ATOM 1026 N N . ARG A 1 126 ? 13.565 -7.019 -1.515 1.00 86.81 126 ARG A N 1
ATOM 1027 C CA . ARG A 1 126 ? 14.056 -6.071 -0.505 1.00 86.81 126 ARG A CA 1
ATOM 1028 C C . ARG A 1 126 ? 13.978 -4.631 -0.985 1.00 86.81 126 ARG A C 1
ATOM 1030 O O . ARG A 1 126 ? 14.600 -4.283 -1.979 1.00 86.81 126 ARG A O 1
ATOM 1037 N N . GLY A 1 127 ? 13.357 -3.747 -0.213 1.00 87.06 127 GLY A N 1
ATOM 1038 C CA . GLY A 1 127 ? 13.504 -2.321 -0.493 1.00 87.06 127 GLY A CA 1
ATOM 1039 C C . GLY A 1 127 ? 12.390 -1.430 0.008 1.00 87.06 127 GLY A C 1
ATOM 1040 O O . GLY A 1 127 ? 11.585 -1.810 0.862 1.00 87.06 127 GLY A O 1
ATOM 1041 N N . THR A 1 128 ? 12.374 -0.230 -0.558 1.00 89.69 128 THR A N 1
ATOM 1042 C CA . THR A 1 128 ? 11.335 0.767 -0.325 1.00 89.69 128 THR A CA 1
ATOM 1043 C C . THR A 1 128 ? 10.562 0.971 -1.616 1.00 89.69 128 THR A C 1
ATOM 1045 O O . THR A 1 128 ? 11.107 1.461 -2.605 1.00 89.69 128 THR A O 1
ATOM 1048 N N . LEU A 1 129 ? 9.280 0.615 -1.603 1.00 90.56 129 LEU A N 1
ATOM 1049 C CA . LEU A 1 129 ? 8.376 0.842 -2.724 1.00 90.56 129 LEU A CA 1
ATOM 1050 C C . LEU A 1 129 ? 7.391 1.945 -2.356 1.00 90.56 129 LEU A C 1
ATOM 1052 O O . LEU A 1 129 ? 6.649 1.821 -1.382 1.00 90.56 129 LEU A O 1
ATOM 1056 N N . THR A 1 130 ? 7.345 3.002 -3.156 1.00 94.00 130 THR A N 1
ATOM 1057 C CA . THR A 1 130 ? 6.359 4.073 -3.016 1.00 94.00 130 THR A CA 1
ATOM 1058 C C . THR A 1 130 ? 5.532 4.161 -4.280 1.00 94.00 130 THR A C 1
ATOM 1060 O O . THR A 1 130 ? 6.054 4.433 -5.356 1.00 94.00 130 THR A O 1
ATOM 1063 N N . TRP A 1 131 ? 4.228 3.974 -4.146 1.00 90.94 131 TRP A N 1
ATOM 1064 C CA . TRP A 1 131 ? 3.286 4.036 -5.251 1.00 90.94 131 TRP A CA 1
ATOM 1065 C C . TRP A 1 131 ? 2.277 5.149 -5.023 1.00 90.94 131 TRP A C 1
ATOM 1067 O O . TRP A 1 131 ? 1.592 5.193 -4.003 1.00 90.94 131 TRP A O 1
ATOM 1077 N N . LEU A 1 132 ? 2.150 6.034 -6.003 1.00 93.62 132 LEU A N 1
ATOM 1078 C CA . LEU A 1 132 ? 1.147 7.084 -6.052 1.00 93.62 132 LEU A CA 1
ATOM 1079 C C . LEU A 1 132 ? 0.266 6.862 -7.280 1.00 93.62 132 LEU A C 1
ATOM 1081 O O . LEU A 1 132 ? 0.656 7.168 -8.407 1.00 93.62 132 LEU A O 1
ATOM 1085 N N . ASN A 1 133 ? -0.944 6.358 -7.057 1.00 91.50 133 ASN A N 1
ATOM 1086 C CA . ASN A 1 133 ? -1.918 6.119 -8.111 1.00 91.50 133 ASN A CA 1
ATOM 1087 C C . ASN A 1 133 ? -3.022 7.183 -8.084 1.00 91.50 133 ASN A C 1
ATOM 1089 O O . ASN A 1 133 ? -3.711 7.380 -7.082 1.00 91.50 133 ASN A O 1
ATOM 1093 N N . LYS A 1 134 ? -3.211 7.866 -9.212 1.00 92.75 134 LYS A N 1
ATOM 1094 C CA . LYS A 1 134 ? -4.360 8.740 -9.493 1.00 92.75 134 LYS A CA 1
ATOM 1095 C C . LYS A 1 134 ? -5.222 8.220 -10.651 1.00 92.75 134 LYS A C 1
ATOM 1097 O O . LYS A 1 134 ? -6.193 8.881 -10.994 1.00 92.75 134 LYS A O 1
ATOM 1102 N N . GLY A 1 135 ? -4.859 7.087 -11.255 1.00 91.94 135 GLY A N 1
ATOM 1103 C CA . GLY A 1 135 ? -5.565 6.475 -12.380 1.00 91.94 135 GLY A CA 1
ATOM 1104 C C . GLY A 1 135 ? -6.114 5.089 -12.036 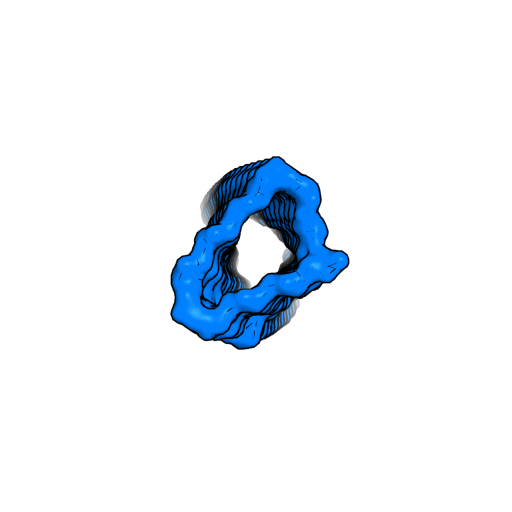1.00 91.94 135 GLY A C 1
ATOM 1105 O O . GLY A 1 135 ? -6.608 4.855 -10.929 1.00 91.94 135 GLY A O 1
ATOM 1106 N N . VAL A 1 136 ? -6.014 4.163 -12.990 1.00 93.50 136 VAL A N 1
ATOM 1107 C CA . VAL A 1 136 ? -6.504 2.783 -12.864 1.00 93.50 136 VAL A CA 1
ATOM 1108 C C . VAL A 1 136 ? -5.323 1.820 -12.852 1.00 93.50 136 VAL A C 1
ATOM 1110 O O . VAL A 1 136 ? -4.544 1.778 -13.804 1.00 93.50 136 VAL A O 1
ATOM 1113 N N . GLN A 1 137 ? -5.187 1.045 -11.778 1.00 94.12 137 GLN A N 1
ATOM 1114 C CA . GLN A 1 137 ? -4.045 0.155 -11.578 1.00 94.12 137 GLN A CA 1
ATOM 1115 C C . GLN A 1 137 ? -4.471 -1.181 -10.946 1.00 94.12 137 GLN A C 1
ATOM 1117 O O . GLN A 1 137 ? -4.257 -1.403 -9.756 1.00 94.12 137 GLN A O 1
ATOM 1122 N N . PRO A 1 138 ? -5.115 -2.093 -11.689 1.00 95.25 138 PRO A N 1
ATOM 1123 C CA . PRO A 1 138 ? -5.399 -3.418 -11.160 1.00 95.25 138 PRO A CA 1
ATOM 1124 C C . PRO A 1 138 ? -4.094 -4.197 -10.964 1.00 95.25 138 PRO A C 1
ATOM 1126 O O . PRO A 1 138 ? -3.225 -4.181 -11.835 1.00 95.25 138 PRO A O 1
ATOM 1129 N N . ILE A 1 139 ? -3.975 -4.896 -9.837 1.00 96.50 139 ILE A N 1
ATOM 1130 C CA . ILE A 1 139 ? -2.847 -5.783 -9.536 1.00 96.50 139 ILE A CA 1
ATOM 1131 C C . ILE A 1 139 ? -3.386 -7.188 -9.297 1.00 96.50 139 ILE A C 1
ATOM 1133 O O . ILE A 1 139 ? -4.241 -7.398 -8.431 1.00 96.50 139 ILE A O 1
ATOM 1137 N N . ARG A 1 140 ? -2.915 -8.175 -10.064 1.00 97.81 140 ARG A N 1
ATOM 1138 C CA . ARG A 1 140 ? -3.349 -9.559 -9.846 1.00 97.81 140 ARG A CA 1
ATOM 1139 C C . ARG A 1 140 ? -2.620 -10.156 -8.642 1.00 97.81 140 ARG A C 1
ATOM 1141 O O . ARG A 1 140 ? -3.297 -10.545 -7.694 1.00 97.81 140 ARG A O 1
ATOM 1148 N N . ASN A 1 141 ? -1.296 -10.167 -8.629 1.00 97.19 141 ASN A N 1
ATOM 1149 C CA . ASN A 1 141 ? -0.517 -10.672 -7.505 1.00 97.19 141 ASN A CA 1
ATOM 1150 C C . ASN A 1 141 ? 0.519 -9.638 -7.064 1.00 97.19 141 ASN A C 1
ATOM 1152 O O . ASN A 1 141 ? 1.240 -9.078 -7.884 1.00 97.19 141 ASN A O 1
ATOM 1156 N N . LEU A 1 142 ? 0.565 -9.387 -5.759 1.00 93.56 142 LEU A N 1
ATOM 1157 C CA . LEU A 1 142 ? 1.583 -8.577 -5.109 1.00 93.56 142 LEU A CA 1
ATOM 1158 C C . LEU A 1 142 ? 2.227 -9.408 -4.011 1.00 93.56 142 LEU A C 1
ATOM 1160 O O . LEU A 1 142 ? 1.558 -9.760 -3.037 1.00 93.56 142 LEU A O 1
ATOM 1164 N N . GLU A 1 143 ? 3.519 -9.670 -4.146 1.00 92.88 143 GLU A N 1
ATOM 1165 C CA . GLU A 1 143 ? 4.320 -10.364 -3.149 1.00 92.88 143 GLU A CA 1
ATOM 1166 C C . GLU A 1 143 ? 5.488 -9.485 -2.692 1.00 92.88 143 GLU A C 1
ATOM 1168 O O . GLU A 1 143 ? 6.215 -8.889 -3.484 1.00 92.88 143 GLU A O 1
ATOM 1173 N N . SER A 1 144 ? 5.646 -9.369 -1.375 1.00 89.50 144 SER A N 1
ATOM 1174 C CA . SER A 1 144 ? 6.731 -8.616 -0.752 1.00 89.50 144 SER A CA 1
ATOM 1175 C C . SER A 1 144 ? 7.399 -9.455 0.322 1.00 89.50 144 SER A C 1
ATOM 1177 O O . SER A 1 144 ? 6.770 -9.821 1.322 1.00 89.50 144 SER A O 1
ATOM 1179 N N . GLN A 1 145 ? 8.690 -9.732 0.155 1.00 89.12 145 GLN A N 1
ATOM 1180 C CA . GLN A 1 145 ? 9.437 -10.513 1.135 1.00 89.12 145 GLN A CA 1
ATOM 1181 C C . GLN A 1 145 ? 9.887 -9.643 2.313 1.00 89.12 145 GLN A C 1
ATOM 1183 O O . GLN A 1 145 ? 9.597 -9.970 3.468 1.00 89.12 145 GLN A O 1
ATOM 1188 N N . ARG A 1 146 ? 10.603 -8.539 2.056 1.00 88.44 146 ARG A N 1
ATOM 1189 C CA . ARG A 1 146 ? 11.115 -7.638 3.100 1.00 88.44 146 ARG A CA 1
ATOM 1190 C C . ARG A 1 146 ? 11.091 -6.181 2.662 1.00 88.44 146 ARG A C 1
ATOM 1192 O O . ARG A 1 146 ? 11.631 -5.846 1.619 1.00 88.44 146 ARG A O 1
ATOM 1199 N N . GLY A 1 147 ? 10.601 -5.289 3.515 1.00 88.06 147 GLY A N 1
ATOM 1200 C CA . GLY A 1 147 ? 10.822 -3.857 3.319 1.00 88.06 147 GLY A CA 1
ATOM 1201 C C . GLY A 1 147 ? 9.652 -2.979 3.711 1.00 88.06 147 GLY A C 1
ATOM 1202 O O . GLY A 1 147 ? 8.797 -3.369 4.509 1.00 88.06 147 GLY A O 1
ATOM 1203 N N . THR A 1 148 ? 9.645 -1.781 3.142 1.00 89.69 148 THR A N 1
ATOM 1204 C CA . THR A 1 148 ? 8.604 -0.784 3.370 1.00 89.69 148 THR A CA 1
ATOM 1205 C C . THR A 1 148 ? 7.864 -0.546 2.071 1.00 89.69 148 THR A C 1
ATOM 1207 O O . THR A 1 148 ? 8.462 -0.176 1.063 1.00 89.69 148 THR A O 1
ATOM 1210 N N . ILE A 1 149 ? 6.549 -0.722 2.097 1.00 90.19 149 ILE A N 1
ATOM 1211 C CA . ILE A 1 149 ? 5.695 -0.415 0.957 1.00 90.19 149 ILE A CA 1
ATOM 1212 C C . ILE A 1 149 ? 4.695 0.648 1.379 1.00 90.19 149 ILE A C 1
ATOM 1214 O O . ILE A 1 149 ? 3.923 0.451 2.317 1.00 90.19 149 ILE A O 1
ATOM 1218 N N . THR A 1 150 ? 4.684 1.755 0.646 1.00 93.88 150 THR A N 1
ATOM 1219 C CA . THR A 1 150 ? 3.711 2.832 0.807 1.00 93.88 150 THR A CA 1
ATOM 1220 C C . THR A 1 150 ? 2.878 2.967 -0.455 1.00 93.88 150 THR A C 1
ATOM 1222 O O . THR A 1 150 ? 3.409 3.203 -1.538 1.00 93.88 150 THR A O 1
ATOM 1225 N N . TRP A 1 151 ? 1.562 2.865 -0.306 1.00 90.94 151 TRP A N 1
ATOM 1226 C CA . TRP A 1 151 ? 0.597 3.087 -1.374 1.00 90.94 151 TRP A CA 1
ATOM 1227 C C . TRP A 1 151 ? -0.283 4.285 -1.063 1.00 90.94 151 TRP A C 1
ATOM 1229 O O . TRP A 1 151 ? -0.905 4.372 -0.005 1.00 90.94 151 TRP A O 1
ATOM 1239 N N . LEU A 1 152 ? -0.367 5.193 -2.023 1.00 93.25 152 LEU A N 1
ATOM 1240 C CA . LEU A 1 152 ? -1.209 6.377 -2.001 1.00 93.25 152 LEU A CA 1
ATOM 1241 C C . LEU A 1 152 ? -2.149 6.293 -3.202 1.00 93.25 152 LEU A C 1
ATOM 1243 O O . LEU A 1 152 ? -1.774 6.637 -4.322 1.00 93.25 152 LEU A O 1
ATOM 1247 N N . ASN A 1 153 ? -3.377 5.837 -2.977 1.00 90.31 153 ASN A N 1
ATOM 1248 C CA . ASN A 1 153 ? -4.367 5.680 -4.033 1.00 90.31 153 ASN A CA 1
ATOM 1249 C C . ASN A 1 153 ? -5.450 6.762 -3.944 1.00 90.31 153 ASN A C 1
ATOM 1251 O O . ASN A 1 153 ? -6.123 6.927 -2.925 1.00 90.31 153 ASN A O 1
ATOM 1255 N N . LYS A 1 154 ? -5.644 7.495 -5.041 1.00 91.75 154 LYS A N 1
ATOM 1256 C CA . LYS A 1 154 ? -6.791 8.389 -5.267 1.00 91.75 154 LYS A CA 1
ATOM 1257 C C . LYS A 1 154 ? -7.689 7.915 -6.419 1.00 91.75 154 LYS A C 1
ATOM 1259 O O . LYS A 1 154 ? -8.640 8.614 -6.740 1.00 91.75 154 LYS A O 1
ATOM 1264 N N . GLY A 1 155 ? -7.378 6.778 -7.042 1.00 90.69 155 GLY A N 1
ATOM 1265 C CA . GLY A 1 155 ? -8.120 6.214 -8.169 1.00 90.69 155 GLY A CA 1
ATOM 1266 C C . GLY A 1 155 ? -8.676 4.822 -7.864 1.00 90.69 155 GLY A C 1
ATOM 1267 O O . GLY A 1 155 ? -9.152 4.554 -6.757 1.00 90.69 155 GLY A O 1
ATOM 1268 N N . VAL A 1 156 ? -8.608 3.927 -8.850 1.00 91.44 156 VAL A N 1
ATOM 1269 C CA . VAL A 1 156 ? -9.141 2.558 -8.765 1.00 91.44 156 VAL A CA 1
ATOM 1270 C C . VAL A 1 156 ? -7.993 1.555 -8.783 1.00 91.44 156 VAL A C 1
ATOM 1272 O O . VAL A 1 156 ? -7.209 1.521 -9.733 1.00 91.44 156 VAL A O 1
ATOM 1275 N N . GLN A 1 157 ? -7.894 0.732 -7.739 1.00 92.69 157 GLN A N 1
ATOM 1276 C CA . GLN A 1 157 ? -6.781 -0.203 -7.571 1.00 92.69 157 GLN A CA 1
ATOM 1277 C C . GLN A 1 157 ? -7.245 -1.553 -6.994 1.00 92.69 157 GLN A C 1
ATOM 1279 O O . GLN A 1 157 ? -7.011 -1.849 -5.824 1.00 92.69 157 GLN A O 1
ATOM 1284 N N . PRO A 1 158 ? -7.935 -2.401 -7.772 1.00 94.56 158 PRO A N 1
ATOM 1285 C CA . PRO A 1 158 ? -8.289 -3.733 -7.303 1.00 94.56 158 PRO A CA 1
ATOM 1286 C C . PRO A 1 158 ? -7.030 -4.594 -7.143 1.00 94.56 158 PRO A C 1
ATOM 1288 O O . PRO A 1 158 ? -6.157 -4.591 -8.010 1.00 94.56 158 PRO A O 1
ATOM 1291 N N . ILE A 1 159 ? -6.961 -5.359 -6.053 1.00 96.12 159 ILE A N 1
ATOM 1292 C CA . ILE A 1 159 ? -5.876 -6.307 -5.786 1.00 96.12 159 ILE A CA 1
ATOM 1293 C C . ILE A 1 159 ? -6.466 -7.699 -5.593 1.00 96.12 159 ILE A C 1
ATOM 1295 O O . ILE A 1 159 ? -7.307 -7.918 -4.716 1.00 96.12 159 ILE A O 1
ATOM 1299 N N . ARG A 1 160 ? -6.043 -8.676 -6.399 1.00 97.69 160 ARG A N 1
ATOM 1300 C CA . ARG A 1 160 ? -6.539 -10.049 -6.231 1.00 97.69 160 ARG A CA 1
ATOM 1301 C C . ARG A 1 160 ? -5.803 -10.769 -5.098 1.00 97.69 160 ARG A C 1
ATOM 1303 O O . ARG A 1 160 ? -6.465 -11.359 -4.247 1.00 97.69 160 ARG A O 1
ATOM 1310 N N . VAL A 1 161 ? -4.478 -10.718 -5.061 1.00 97.56 161 VAL A N 1
ATOM 1311 C CA . VAL A 1 161 ? -3.675 -11.334 -3.999 1.00 97.56 161 VAL A CA 1
ATOM 1312 C C . VAL A 1 161 ? -2.616 -10.354 -3.523 1.00 97.56 161 VAL A C 1
ATOM 1314 O O . VAL A 1 161 ? -1.875 -9.802 -4.330 1.00 97.56 161 VAL A O 1
ATOM 1317 N N . LEU A 1 162 ? -2.548 -10.166 -2.209 1.00 93.62 162 LEU A N 1
ATOM 1318 C CA . LEU A 1 162 ? -1.484 -9.446 -1.529 1.00 93.62 162 LEU A CA 1
ATOM 1319 C C . LEU A 1 162 ? -0.864 -10.368 -0.486 1.00 93.62 162 LEU A C 1
ATOM 1321 O O . LEU A 1 162 ? -1.552 -10.775 0.450 1.00 93.62 162 LEU A O 1
ATOM 1325 N N . LYS A 1 163 ? 0.433 -10.646 -0.615 1.00 93.19 163 LYS A N 1
ATOM 1326 C CA . LYS A 1 163 ? 1.223 -11.355 0.392 1.00 93.19 163 LYS A CA 1
ATOM 1327 C C . LYS A 1 163 ? 2.384 -10.497 0.862 1.00 93.19 163 LYS A C 1
ATOM 1329 O O . LYS A 1 163 ? 3.143 -9.953 0.064 1.00 93.19 163 LYS A O 1
ATOM 1334 N N . SER A 1 164 ? 2.552 -10.421 2.175 1.00 90.12 164 SER A N 1
ATOM 1335 C CA . SER A 1 164 ? 3.707 -9.774 2.791 1.00 90.12 164 SER A CA 1
ATOM 1336 C C . SER A 1 164 ? 4.306 -10.654 3.870 1.00 90.12 164 SER A C 1
ATOM 1338 O O . SER A 1 164 ? 3.647 -10.984 4.860 1.00 90.12 164 SER A O 1
ATOM 1340 N N . GLN A 1 165 ? 5.578 -11.008 3.704 1.00 89.50 165 GLN A N 1
ATOM 1341 C CA . GLN A 1 165 ? 6.275 -11.844 4.674 1.00 89.50 165 GLN A CA 1
ATOM 1342 C C . GLN A 1 165 ? 6.777 -11.023 5.864 1.00 89.50 165 GLN A C 1
ATOM 1344 O O . GLN A 1 165 ? 6.468 -11.358 7.008 1.00 89.50 165 GLN A O 1
ATOM 1349 N N . ARG A 1 166 ? 7.564 -9.963 5.623 1.00 89.31 166 ARG A N 1
ATOM 1350 C CA . ARG A 1 166 ? 8.145 -9.120 6.679 1.00 89.31 166 ARG A CA 1
ATOM 1351 C C . ARG A 1 166 ? 8.180 -7.649 6.285 1.00 89.31 166 ARG A C 1
ATOM 1353 O O . ARG A 1 166 ? 8.684 -7.312 5.221 1.00 89.31 166 ARG A O 1
ATOM 1360 N N . GLY A 1 167 ? 7.766 -6.765 7.186 1.00 88.31 167 GLY A N 1
ATOM 1361 C CA . GLY A 1 167 ? 8.032 -5.333 7.050 1.00 88.31 167 GLY A CA 1
ATOM 1362 C C . GLY A 1 167 ? 6.838 -4.446 7.356 1.00 88.31 167 GLY A C 1
ATOM 1363 O O . GLY A 1 167 ? 5.952 -4.828 8.122 1.00 88.31 167 GLY A O 1
ATOM 1364 N N . THR A 1 168 ? 6.849 -3.256 6.768 1.00 90.12 168 THR A N 1
ATOM 1365 C CA . THR A 1 168 ? 5.837 -2.228 7.005 1.00 90.12 168 THR A CA 1
ATOM 1366 C C . THR A 1 168 ? 5.057 -1.976 5.727 1.00 90.12 168 THR A C 1
ATOM 1368 O O . THR A 1 168 ? 5.630 -1.597 4.707 1.00 90.12 168 THR A O 1
ATOM 1371 N N . LEU A 1 169 ? 3.741 -2.157 5.786 1.00 90.56 169 LEU A N 1
ATOM 1372 C CA . LEU A 1 169 ? 2.833 -1.789 4.708 1.00 90.56 169 LEU A CA 1
ATOM 1373 C C . LEU A 1 169 ? 1.962 -0.620 5.152 1.00 90.56 169 LEU A C 1
ATOM 1375 O O . LEU A 1 169 ? 1.227 -0.728 6.132 1.00 90.56 169 LEU A O 1
ATOM 1379 N N . THR A 1 170 ? 1.983 0.461 4.388 1.00 93.56 170 THR A N 1
ATOM 1380 C CA . THR A 1 170 ? 1.148 1.633 4.633 1.00 93.56 170 THR A CA 1
ATOM 1381 C C . THR A 1 170 ? 0.281 1.900 3.414 1.00 93.56 170 THR A C 1
ATOM 1383 O O . THR A 1 170 ? 0.787 2.121 2.317 1.00 93.56 170 THR A O 1
ATOM 1386 N N . TRP A 1 171 ? -1.032 1.907 3.613 1.00 90.81 171 TRP A N 1
ATOM 1387 C CA . TRP A 1 171 ? -2.020 2.146 2.568 1.00 90.81 171 TRP A CA 1
ATOM 1388 C C . TRP A 1 171 ? -2.865 3.364 2.908 1.00 90.81 171 TRP A C 1
ATOM 1390 O O . TRP A 1 171 ? -3.556 3.391 3.925 1.00 90.81 171 TRP A O 1
ATOM 1400 N N . LEU A 1 172 ? -2.827 4.372 2.042 1.00 93.00 172 LEU A N 1
ATOM 1401 C CA . LEU A 1 172 ? -3.684 5.549 2.093 1.00 93.00 172 LEU A CA 1
ATOM 1402 C C . LEU A 1 172 ? -4.588 5.537 0.864 1.00 93.00 172 LEU A C 1
ATOM 1404 O O . LEU A 1 172 ? -4.156 5.877 -0.238 1.00 93.00 172 LEU A O 1
ATOM 1408 N N . ASN A 1 173 ? -5.854 5.183 1.061 1.00 89.25 173 ASN A N 1
ATOM 1409 C CA . ASN A 1 173 ? -6.842 5.113 -0.005 1.00 89.25 173 ASN A CA 1
ATOM 1410 C C . ASN A 1 173 ? -7.906 6.207 0.148 1.00 89.25 173 ASN A C 1
ATOM 1412 O O . ASN A 1 173 ? -8.565 6.333 1.181 1.00 89.25 173 ASN A O 1
ATOM 1416 N N . LYS A 1 174 ? -8.105 6.989 -0.914 1.00 90.81 174 LYS A N 1
ATOM 1417 C CA . LYS A 1 174 ? -9.238 7.914 -1.081 1.00 90.81 174 LYS A CA 1
ATOM 1418 C C . LYS A 1 174 ? -10.177 7.500 -2.225 1.00 90.81 174 LYS A C 1
ATOM 1420 O O . LYS A 1 174 ? -11.093 8.251 -2.527 1.00 90.81 174 LYS A O 1
ATOM 1425 N N . GLY A 1 175 ? -9.938 6.355 -2.866 1.00 89.50 175 GLY A N 1
ATOM 1426 C CA . GLY A 1 175 ? -10.716 5.856 -4.001 1.00 89.50 175 GLY A CA 1
ATOM 1427 C C . GLY A 1 175 ? -11.315 4.472 -3.745 1.00 89.50 175 GLY A C 1
ATOM 1428 O O . GLY A 1 175 ? -11.777 4.174 -2.642 1.00 89.50 175 GLY A O 1
ATOM 1429 N N . VAL A 1 176 ? -11.301 3.614 -4.766 1.00 89.94 176 VAL A N 1
ATOM 1430 C CA . VAL A 1 176 ? -11.889 2.265 -4.714 1.00 89.94 176 VAL A CA 1
ATOM 1431 C C . VAL A 1 176 ? -10.788 1.215 -4.762 1.00 89.94 176 VAL A C 1
ATOM 1433 O O . VAL A 1 176 ? -9.993 1.181 -5.704 1.00 89.94 176 VAL A O 1
ATOM 1436 N N . GLN A 1 177 ? -10.743 0.351 -3.748 1.00 91.56 177 GLN A N 1
ATOM 1437 C CA . GLN A 1 177 ? -9.654 -0.606 -3.588 1.00 91.56 177 GLN A CA 1
ATOM 1438 C C . GLN A 1 177 ? -10.129 -1.977 -3.071 1.00 91.56 177 GLN A C 1
ATOM 1440 O O . GLN A 1 177 ? -9.861 -2.345 -1.929 1.00 91.56 177 GLN A O 1
ATOM 1445 N N . PRO A 1 178 ? -10.848 -2.770 -3.880 1.00 93.81 178 PRO A N 1
ATOM 1446 C CA . PRO A 1 178 ? -11.238 -4.109 -3.470 1.00 93.81 178 PRO A CA 1
ATOM 1447 C C . PRO A 1 178 ? -10.009 -5.015 -3.349 1.00 93.81 178 PRO A C 1
ATOM 1449 O O . PRO A 1 178 ? -9.138 -5.015 -4.221 1.00 93.81 178 PRO A O 1
ATOM 1452 N N . ILE A 1 179 ? -9.966 -5.823 -2.290 1.00 95.62 179 ILE A N 1
ATOM 1453 C CA . ILE A 1 179 ? -8.927 -6.831 -2.076 1.00 95.62 179 ILE A CA 1
ATOM 1454 C C . ILE A 1 179 ? -9.584 -8.192 -1.930 1.00 95.62 179 ILE A C 1
ATOM 1456 O O . ILE A 1 179 ? -10.431 -8.401 -1.062 1.00 95.62 179 ILE A O 1
ATOM 1460 N N . ARG A 1 180 ? -9.196 -9.155 -2.766 1.00 97.12 180 ARG A N 1
ATOM 1461 C CA . ARG A 1 180 ? -9.722 -10.514 -2.613 1.00 97.12 180 ARG A CA 1
ATOM 1462 C C . ARG A 1 180 ? -9.005 -11.234 -1.471 1.00 97.12 180 ARG A C 1
ATOM 1464 O O . ARG A 1 180 ? -9.670 -11.599 -0.510 1.00 97.12 180 ARG A O 1
ATOM 1471 N N . ASN A 1 181 ? -7.685 -11.375 -1.529 1.00 97.00 181 ASN A N 1
ATOM 1472 C CA . ASN A 1 181 ? -6.919 -12.045 -0.479 1.00 97.00 181 ASN A CA 1
ATOM 1473 C C . ASN A 1 181 ? -5.779 -11.153 0.015 1.00 97.00 181 ASN A C 1
ATOM 1475 O O . ASN A 1 181 ? -4.973 -10.687 -0.789 1.00 97.00 181 ASN A O 1
ATOM 1479 N N . LEU A 1 182 ? -5.709 -10.957 1.330 1.00 93.38 182 LEU A N 1
ATOM 1480 C CA . LEU A 1 182 ? -4.611 -10.286 2.015 1.00 93.38 182 LEU A CA 1
ATOM 1481 C C . LEU A 1 182 ? -4.015 -11.236 3.050 1.00 93.38 182 LEU A C 1
ATOM 1483 O O . LEU A 1 182 ? -4.702 -11.637 3.986 1.00 93.38 182 LEU A O 1
ATOM 1487 N N . GLU A 1 183 ? -2.733 -11.547 2.903 1.00 92.88 183 GLU A N 1
ATOM 1488 C CA . GLU A 1 183 ? -1.978 -12.377 3.836 1.00 92.88 183 GLU A CA 1
ATOM 1489 C C . GLU A 1 183 ? -0.740 -11.638 4.342 1.00 92.88 183 GLU A C 1
ATOM 1491 O O . GLU A 1 183 ? 0.075 -11.118 3.575 1.00 92.88 183 GLU A O 1
ATOM 1496 N N . SER A 1 184 ? -0.586 -11.609 5.663 1.00 89.88 184 SER A N 1
ATOM 1497 C CA . SER A 1 184 ? 0.573 -11.027 6.331 1.00 89.88 184 SER A CA 1
ATOM 1498 C C . SER A 1 184 ? 1.156 -11.998 7.343 1.00 89.88 184 SER A C 1
ATOM 1500 O O . SER A 1 184 ? 0.462 -12.443 8.259 1.00 89.88 184 SER A O 1
ATOM 1502 N N . GLN A 1 185 ? 2.441 -12.323 7.198 1.00 89.31 185 GLN A N 1
ATOM 1503 C CA . GLN A 1 185 ? 3.119 -13.204 8.147 1.00 89.31 185 GLN A CA 1
ATOM 1504 C C . GLN A 1 185 ? 3.660 -12.434 9.353 1.00 89.31 185 GLN A C 1
ATOM 1506 O O . GLN A 1 185 ? 3.366 -12.796 10.491 1.00 89.31 185 GLN A O 1
ATOM 1511 N N . ARG A 1 186 ? 4.484 -11.403 9.127 1.00 88.62 186 ARG A N 1
ATOM 1512 C CA . ARG A 1 186 ? 5.105 -10.604 10.193 1.00 88.62 186 ARG A CA 1
ATOM 1513 C C . ARG A 1 186 ? 5.180 -9.128 9.823 1.00 88.62 186 ARG A C 1
ATOM 1515 O O . ARG A 1 186 ? 5.684 -8.786 8.759 1.00 88.62 186 ARG A O 1
ATOM 1522 N N . GLY A 1 187 ? 4.806 -8.252 10.747 1.00 88.56 187 GLY A N 1
ATOM 1523 C CA . GLY A 1 187 ? 5.134 -6.830 10.653 1.00 88.56 187 GLY A CA 1
ATOM 1524 C C . GLY A 1 187 ? 3.980 -5.906 10.994 1.00 88.56 187 GLY A C 1
ATOM 1525 O O . GLY A 1 187 ? 3.071 -6.277 11.738 1.00 88.56 187 GLY A O 1
ATOM 1526 N N . THR A 1 188 ? 4.049 -4.695 10.458 1.00 89.75 188 THR A N 1
ATOM 1527 C CA . THR A 1 188 ? 3.069 -3.644 10.719 1.00 89.75 188 THR A CA 1
ATOM 1528 C C . THR A 1 188 ? 2.320 -3.336 9.438 1.00 89.75 188 THR A C 1
ATOM 1530 O O . THR A 1 188 ? 2.931 -3.045 8.411 1.00 89.75 188 THR A O 1
ATOM 1533 N N . ILE A 1 189 ? 0.994 -3.373 9.494 1.00 90.12 189 ILE A N 1
ATOM 1534 C CA . ILE A 1 189 ? 0.152 -2.919 8.392 1.00 90.12 189 ILE A CA 1
ATOM 1535 C C . ILE A 1 189 ? -0.746 -1.803 8.900 1.00 90.12 189 ILE A C 1
ATOM 1537 O O . ILE A 1 189 ? -1.530 -2.002 9.826 1.00 90.12 189 ILE A O 1
ATOM 1541 N N . THR A 1 190 ? -0.674 -0.655 8.241 1.00 93.25 190 THR A N 1
ATOM 1542 C CA . THR A 1 190 ? -1.535 0.492 8.508 1.00 93.25 190 THR A CA 1
ATOM 1543 C C . THR A 1 190 ? -2.386 0.787 7.284 1.00 93.25 190 THR A C 1
ATOM 1545 O O . THR A 1 190 ? -1.864 1.039 6.199 1.00 93.25 190 THR A O 1
ATOM 1548 N N . TRP A 1 191 ? -3.700 0.797 7.474 1.00 90.50 191 TRP A N 1
ATOM 1549 C CA . TRP A 1 191 ? -4.680 1.171 6.464 1.00 90.50 191 TRP A CA 1
ATOM 1550 C C . TRP A 1 191 ? -5.439 2.417 6.883 1.00 90.50 191 TRP A C 1
ATOM 1552 O O . TRP A 1 191 ? -6.019 2.487 7.963 1.00 90.50 191 TRP A O 1
ATOM 1562 N N . LEU A 1 192 ? -5.460 3.391 5.984 1.00 92.44 192 LEU A N 1
ATOM 1563 C CA . LEU A 1 192 ? -6.178 4.649 6.094 1.00 92.44 192 LEU A CA 1
ATOM 1564 C C . LEU A 1 192 ? -7.105 4.753 4.885 1.00 92.44 192 LEU A C 1
ATOM 1566 O O . LEU A 1 192 ? -6.675 5.138 3.796 1.00 92.44 192 LEU A O 1
ATOM 1570 N N . ASN A 1 193 ? -8.375 4.406 5.070 1.00 88.62 193 ASN A N 1
ATOM 1571 C CA . ASN A 1 193 ? -9.369 4.402 4.007 1.00 88.62 193 ASN A CA 1
ATOM 1572 C C . ASN A 1 193 ? -10.413 5.508 4.206 1.00 88.62 193 ASN A C 1
ATOM 1574 O O . ASN A 1 193 ? -11.087 5.581 5.234 1.00 88.62 193 ASN A O 1
ATOM 1578 N N . LYS A 1 194 ? -10.582 6.343 3.178 1.00 89.44 194 LYS A N 1
ATOM 1579 C CA . LYS A 1 194 ? -11.689 7.305 3.058 1.00 89.44 194 LYS A CA 1
ATOM 1580 C C . LYS A 1 194 ? -12.680 6.950 1.941 1.00 89.44 194 LYS A C 1
ATOM 1582 O O . LYS A 1 194 ? -13.593 7.729 1.703 1.00 89.44 194 LYS A O 1
ATOM 1587 N N . GLY A 1 195 ? -12.492 5.825 1.248 1.00 89.12 195 GLY A N 1
ATOM 1588 C CA . GLY A 1 195 ? -13.316 5.398 0.116 1.00 89.12 195 GLY A CA 1
ATOM 1589 C C . GLY A 1 195 ? -13.962 4.027 0.326 1.00 89.12 195 GLY A C 1
ATOM 1590 O O . GLY A 1 195 ? -14.388 3.691 1.432 1.00 89.12 195 GLY A O 1
ATOM 1591 N N . VAL A 1 196 ? -14.038 3.224 -0.737 1.00 88.62 196 VAL A N 1
ATOM 1592 C CA . VAL A 1 196 ? -14.684 1.900 -0.719 1.00 88.62 196 VAL A CA 1
ATOM 1593 C C . VAL A 1 196 ? -13.631 0.804 -0.782 1.00 88.62 196 VAL A C 1
ATOM 1595 O O . VAL A 1 196 ? -12.837 0.747 -1.726 1.00 88.62 196 VAL A O 1
ATOM 1598 N N . GLN A 1 197 ? -13.638 -0.078 0.214 1.00 90.88 197 GLN A N 1
ATOM 1599 C CA . GLN A 1 197 ? -12.602 -1.088 0.367 1.00 90.88 197 GLN A CA 1
ATOM 1600 C C . GLN A 1 197 ? -13.141 -2.440 0.861 1.00 90.88 197 GLN A C 1
ATOM 1602 O O . GLN A 1 197 ? -12.958 -2.802 2.025 1.00 90.88 197 GLN A O 1
ATOM 1607 N N . PRO A 1 198 ? -13.802 -3.223 -0.006 1.00 93.12 198 PRO A N 1
ATOM 1608 C CA . PRO A 1 198 ? -14.210 -4.571 0.347 1.00 93.12 198 PRO A CA 1
ATOM 1609 C C . PRO A 1 198 ? -12.995 -5.501 0.435 1.00 93.12 198 PRO A C 1
ATOM 1611 O O . PRO A 1 198 ? -12.113 -5.470 -0.427 1.00 93.12 198 PRO A O 1
ATOM 1614 N N . ILE A 1 199 ? -12.980 -6.363 1.451 1.00 95.06 199 ILE A N 1
ATOM 1615 C CA . ILE A 1 199 ? -11.963 -7.400 1.634 1.00 95.06 199 ILE A CA 1
ATOM 1616 C C . ILE A 1 199 ? -12.646 -8.755 1.751 1.00 95.06 199 ILE A C 1
ATOM 1618 O O . ILE A 1 199 ? -13.484 -8.968 2.626 1.00 95.06 199 ILE A O 1
ATOM 1622 N N . ARG A 1 200 ? -12.302 -9.708 0.880 1.00 96.94 200 ARG A N 1
ATOM 1623 C CA . ARG A 1 200 ? -12.890 -11.052 0.987 1.00 96.94 200 ARG A CA 1
ATOM 1624 C C . ARG A 1 200 ? -12.201 -11.874 2.076 1.00 96.94 200 ARG A C 1
ATOM 1626 O O . ARG A 1 200 ? -12.894 -12.487 2.879 1.00 96.94 200 ARG A O 1
ATOM 1633 N N . VAL A 1 201 ? -10.875 -11.895 2.111 1.00 96.81 201 VAL A N 1
ATOM 1634 C CA . VAL A 1 201 ? -10.110 -12.635 3.121 1.00 96.81 201 VAL A CA 1
ATOM 1635 C C . VAL A 1 201 ? -8.947 -11.786 3.604 1.00 96.81 201 VAL A C 1
ATOM 1637 O O . VAL A 1 201 ? -8.152 -11.306 2.795 1.00 96.81 201 VAL A O 1
ATOM 1640 N N . LEU A 1 202 ? -8.841 -11.641 4.921 1.00 92.94 202 LEU A N 1
ATOM 1641 C CA . LEU A 1 202 ? -7.695 -11.061 5.600 1.00 92.94 202 LEU A CA 1
ATOM 1642 C C . LEU A 1 202 ? -7.140 -12.084 6.589 1.00 92.94 202 LEU A C 1
ATOM 1644 O O . LEU A 1 202 ? -7.837 -12.460 7.526 1.00 92.94 202 LEU A O 1
ATOM 1648 N N . LYS A 1 203 ? -5.880 -12.485 6.409 1.00 92.50 203 LYS A N 1
ATOM 1649 C CA . LYS A 1 203 ? -5.145 -13.332 7.353 1.00 92.50 203 LYS A CA 1
ATOM 1650 C C . LYS A 1 203 ? -3.908 -12.610 7.862 1.00 92.50 203 LYS A C 1
ATOM 1652 O O . LYS A 1 203 ? -3.094 -12.113 7.080 1.00 92.50 203 LYS A O 1
ATOM 1657 N N . SER A 1 204 ? -3.738 -12.591 9.178 1.00 89.56 204 SER A N 1
ATOM 1658 C CA . SER A 1 204 ? -2.535 -12.073 9.827 1.00 89.56 204 SER A CA 1
ATOM 1659 C C . SER A 1 204 ? -1.997 -13.069 10.845 1.00 89.56 204 SER A C 1
ATOM 1661 O O . SER A 1 204 ? -2.689 -13.452 11.787 1.00 89.56 204 SER A O 1
ATOM 1663 N N . GLN A 1 205 ? -0.747 -13.493 10.664 1.00 88.62 205 GLN A N 1
ATOM 1664 C CA . GLN A 1 205 ? -0.118 -14.431 11.590 1.00 88.62 205 GLN A CA 1
ATOM 1665 C C . GLN A 1 205 ? 0.473 -13.716 12.805 1.00 88.62 205 GLN A C 1
ATOM 1667 O O . GLN A 1 205 ? 0.172 -14.089 13.938 1.00 88.62 205 GLN A O 1
ATOM 1672 N N . ARG A 1 206 ? 1.354 -12.727 12.594 1.00 88.25 206 ARG A N 1
ATOM 1673 C CA . ARG A 1 206 ? 2.037 -12.000 13.672 1.00 88.25 206 ARG A CA 1
ATOM 1674 C C . ARG A 1 206 ? 2.184 -10.515 13.367 1.00 88.25 206 ARG A C 1
ATOM 1676 O O . ARG A 1 206 ? 2.725 -10.151 12.328 1.00 88.25 206 ARG A O 1
ATOM 1683 N N . GLY A 1 207 ? 1.842 -9.665 14.327 1.00 87.81 207 GLY A N 1
ATOM 1684 C CA . GLY A 1 207 ? 2.231 -8.254 14.305 1.00 87.81 207 GLY A CA 1
ATOM 1685 C C . GLY A 1 207 ? 1.091 -7.302 14.619 1.00 87.81 207 GLY A C 1
ATOM 1686 O O . GLY A 1 207 ? 0.179 -7.645 15.368 1.00 87.81 207 GLY A O 1
ATOM 1687 N N . THR A 1 208 ? 1.177 -6.098 14.065 1.00 89.25 208 THR A N 1
ATOM 1688 C CA . THR A 1 208 ? 0.230 -5.021 14.349 1.00 89.25 208 THR A CA 1
ATOM 1689 C C . THR A 1 208 ? -0.527 -4.669 13.082 1.00 89.25 208 THR A C 1
ATOM 1691 O O . THR A 1 208 ? 0.082 -4.267 12.090 1.00 89.25 208 THR A O 1
ATOM 1694 N N . LEU A 1 209 ? -1.853 -4.790 13.111 1.00 89.88 209 LEU A N 1
ATOM 1695 C CA . LEU A 1 209 ? -2.709 -4.249 12.060 1.00 89.88 209 LEU A CA 1
ATOM 1696 C C . LEU A 1 209 ? -3.508 -3.078 12.619 1.00 89.88 209 LEU A C 1
ATOM 1698 O O . LEU A 1 209 ? -4.271 -3.239 13.570 1.00 89.88 209 LEU A O 1
ATOM 1702 N N . THR A 1 210 ? -3.382 -1.924 11.981 1.00 92.38 210 THR A N 1
ATOM 1703 C CA . THR A 1 210 ? -4.155 -0.731 12.312 1.00 92.38 210 THR A CA 1
ATOM 1704 C C . THR A 1 210 ? -5.009 -0.344 11.121 1.00 92.38 210 THR A C 1
ATOM 1706 O O . THR A 1 210 ? -4.498 -0.102 10.029 1.00 92.38 210 THR A O 1
ATOM 1709 N N . TRP A 1 211 ? -6.312 -0.251 11.342 1.00 89.69 211 TRP A N 1
ATOM 1710 C CA . TRP A 1 211 ? -7.289 0.154 10.346 1.00 89.69 211 TRP A CA 1
ATOM 1711 C C . TRP A 1 211 ? -8.022 1.400 10.800 1.00 89.69 211 TRP A C 1
ATOM 1713 O O . TRP A 1 211 ? -8.607 1.446 11.880 1.00 89.69 211 TRP A O 1
ATOM 1723 N N . LEU A 1 212 ? -8.015 2.407 9.940 1.00 91.25 212 LEU A N 1
ATOM 1724 C CA . LEU A 1 212 ? -8.761 3.641 10.091 1.00 91.25 212 LEU A CA 1
ATOM 1725 C C . LEU A 1 212 ? -9.656 3.801 8.870 1.00 91.25 212 LEU A C 1
ATOM 1727 O O . LEU A 1 212 ? -9.178 4.106 7.777 1.00 91.25 212 LEU A O 1
ATOM 1731 N N . ASN A 1 213 ? -10.956 3.608 9.064 1.00 87.69 213 ASN A N 1
ATOM 1732 C CA . ASN A 1 213 ? -11.948 3.710 8.007 1.00 87.69 213 ASN A CA 1
ATOM 1733 C C . ASN A 1 213 ? -12.933 4.850 8.285 1.00 87.69 213 ASN A C 1
ATOM 1735 O O . ASN A 1 213 ? -13.559 4.924 9.344 1.00 87.69 213 ASN A O 1
ATOM 1739 N N . THR A 1 214 ? -13.110 5.728 7.302 1.00 88.25 214 THR A N 1
ATOM 1740 C CA . THR A 1 214 ? -14.210 6.704 7.275 1.00 88.25 214 THR A CA 1
ATOM 1741 C C . THR A 1 214 ? -15.172 6.472 6.110 1.00 88.25 214 THR A C 1
ATOM 1743 O O . THR A 1 214 ? -16.069 7.284 5.922 1.00 88.25 214 THR A O 1
ATOM 1746 N N . GLY A 1 215 ? -14.975 5.416 5.315 1.00 88.69 215 GLY A N 1
ATOM 1747 C CA . GLY A 1 215 ? -15.811 5.065 4.166 1.00 88.69 215 GLY A CA 1
ATOM 1748 C C . GLY A 1 215 ? -16.563 3.748 4.368 1.00 88.69 215 GLY A C 1
ATOM 1749 O O . GLY A 1 215 ? -17.063 3.476 5.462 1.00 88.69 215 GLY A O 1
ATOM 1750 N N . VAL A 1 216 ? -16.636 2.921 3.321 1.00 87.06 216 VAL A N 1
ATOM 1751 C CA . VAL A 1 216 ? -17.349 1.631 3.336 1.00 87.06 216 VAL A CA 1
ATOM 1752 C C . VAL A 1 216 ? -16.360 0.476 3.256 1.00 87.06 216 VAL A C 1
ATOM 1754 O O . VAL A 1 216 ? -15.580 0.380 2.306 1.00 87.06 216 VAL A O 1
ATOM 1757 N N . GLN A 1 217 ? -16.422 -0.421 4.237 1.00 89.25 217 GLN A N 1
ATOM 1758 C CA . GLN A 1 217 ? -15.496 -1.535 4.357 1.00 89.25 217 GLN A CA 1
ATOM 1759 C C . GLN A 1 217 ? -16.181 -2.832 4.818 1.00 89.25 217 GLN A C 1
ATOM 1761 O O . GLN A 1 217 ? -16.212 -3.143 6.008 1.00 89.25 217 GLN A O 1
ATOM 1766 N N . PRO A 1 218 ? -16.717 -3.635 3.891 1.00 91.31 218 PRO A N 1
ATOM 1767 C CA . PRO A 1 218 ? -17.123 -4.995 4.209 1.00 91.31 218 PRO A CA 1
ATOM 1768 C C . PRO A 1 218 ? -15.908 -5.933 4.228 1.00 91.31 218 PRO A C 1
ATOM 1770 O O . PRO A 1 218 ? -15.073 -5.913 3.322 1.00 91.31 218 PRO A O 1
ATOM 1773 N N . ILE A 1 219 ? -15.837 -6.793 5.239 1.00 93.62 219 ILE A N 1
ATOM 1774 C CA . ILE A 1 219 ? -14.879 -7.889 5.357 1.00 93.62 219 ILE A CA 1
ATOM 1775 C C . ILE A 1 219 ? -15.656 -9.195 5.463 1.00 93.62 219 ILE A C 1
ATOM 1777 O O . ILE A 1 219 ? -16.512 -9.349 6.332 1.00 93.62 219 ILE A O 1
ATOM 1781 N N . ARG A 1 220 ? -15.372 -10.161 4.586 1.00 94.81 220 ARG A N 1
ATOM 1782 C CA . ARG A 1 220 ? -16.021 -11.475 4.687 1.00 94.81 220 ARG A CA 1
ATOM 1783 C C . ARG A 1 220 ? -15.335 -12.344 5.740 1.00 94.81 220 ARG A C 1
ATOM 1785 O O . ARG A 1 220 ? -16.023 -12.822 6.624 1.00 94.81 220 ARG A O 1
ATOM 1792 N N . VAL A 1 221 ? -14.018 -12.507 5.677 1.00 95.12 221 VAL A N 1
ATOM 1793 C CA . VAL A 1 221 ? -13.264 -13.301 6.660 1.00 95.12 221 VAL A CA 1
ATOM 1794 C C . VAL A 1 221 ? -12.080 -12.501 7.183 1.00 95.12 221 VAL A C 1
ATOM 1796 O O . VAL A 1 221 ? -11.292 -11.977 6.389 1.00 95.12 221 VAL A O 1
ATOM 1799 N N . LEU A 1 222 ? -11.958 -12.430 8.505 1.00 91.44 222 LEU A N 1
ATOM 1800 C CA . LEU A 1 222 ? -10.824 -11.857 9.216 1.00 91.44 222 LEU A CA 1
ATOM 1801 C C . LEU A 1 222 ? -10.266 -12.891 10.202 1.00 91.44 222 LEU A C 1
ATOM 1803 O O . LEU A 1 222 ? -10.909 -13.205 11.195 1.00 91.44 222 LEU A O 1
ATOM 1807 N N . GLU A 1 223 ? -9.052 -13.366 9.941 1.00 91.00 223 GLU A N 1
ATOM 1808 C CA . GLU A 1 223 ? -8.323 -14.298 10.803 1.00 91.00 223 GLU A CA 1
ATOM 1809 C C . GLU A 1 223 ? -7.063 -13.626 11.356 1.00 91.00 223 GLU A C 1
ATOM 1811 O O . GLU A 1 223 ? -6.238 -13.079 10.609 1.00 91.00 223 GLU A O 1
ATOM 1816 N N . SER A 1 224 ? -6.875 -13.702 12.673 1.00 88.00 224 SER A N 1
ATOM 1817 C CA . SER A 1 224 ? -5.653 -13.245 13.331 1.00 88.00 224 SER A CA 1
ATOM 1818 C C . SER A 1 224 ? -5.129 -14.264 14.335 1.00 88.00 224 SER A C 1
ATOM 1820 O O . SER A 1 224 ? -5.803 -14.610 15.305 1.00 88.00 224 SER A O 1
ATOM 1822 N N . GLN A 1 225 ? -3.894 -14.727 14.135 1.00 86.50 225 GLN A N 1
ATOM 1823 C CA . GLN A 1 225 ? -3.288 -15.706 15.038 1.00 86.50 225 GLN A CA 1
ATOM 1824 C C . GLN A 1 225 ? -2.663 -15.047 16.269 1.00 86.50 225 GLN A C 1
ATOM 1826 O O . GLN A 1 225 ? -2.955 -15.448 17.393 1.00 86.50 225 GLN A O 1
ATOM 1831 N N . ARG A 1 226 ? -1.751 -14.082 16.078 1.00 86.50 226 ARG A N 1
ATOM 1832 C CA . ARG A 1 226 ? -1.031 -13.408 17.168 1.00 86.50 226 ARG A CA 1
ATOM 1833 C C . ARG A 1 226 ? -0.831 -11.922 16.898 1.00 86.50 226 ARG A C 1
ATOM 1835 O O . ARG A 1 226 ? -0.232 -11.558 15.893 1.00 86.50 226 ARG A O 1
ATOM 1842 N N . GLY A 1 227 ? -1.183 -11.071 17.853 1.00 86.75 227 GLY A N 1
ATOM 1843 C CA . GLY A 1 227 ? -0.731 -9.679 17.855 1.00 86.75 227 GLY A CA 1
ATOM 1844 C C . GLY A 1 227 ? -1.814 -8.679 18.215 1.00 86.75 227 GLY A C 1
ATOM 1845 O O . GLY A 1 227 ? -2.730 -8.993 18.972 1.00 8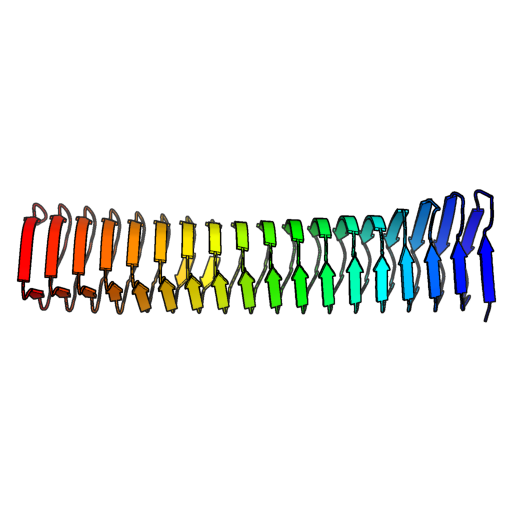6.75 227 GLY A O 1
ATOM 1846 N N . THR A 1 228 ? -1.673 -7.468 17.692 1.00 87.94 228 THR A N 1
ATOM 1847 C CA . THR A 1 228 ? -2.561 -6.352 18.010 1.00 87.94 228 THR A CA 1
ATOM 1848 C C . THR A 1 228 ? -3.333 -5.955 16.766 1.00 87.94 228 THR A C 1
ATOM 1850 O O . THR A 1 228 ? -2.735 -5.546 15.770 1.00 87.94 228 THR A O 1
ATOM 1853 N N . LEU A 1 229 ? -4.660 -6.044 16.821 1.00 88.81 229 LEU A N 1
ATOM 1854 C CA . LEU A 1 229 ? -5.529 -5.464 15.804 1.00 88.81 229 LEU A CA 1
ATOM 1855 C C . LEU A 1 229 ? -6.248 -4.259 16.395 1.00 88.81 229 LEU A C 1
ATOM 1857 O O . LEU A 1 229 ? -6.973 -4.383 17.381 1.00 88.81 229 LEU A O 1
ATOM 1861 N N . THR A 1 230 ? -6.091 -3.110 15.755 1.00 91.00 230 THR A N 1
ATOM 1862 C CA . THR A 1 230 ? -6.793 -1.884 16.120 1.00 91.00 230 THR A CA 1
ATOM 1863 C C . THR A 1 230 ? -7.643 -1.434 14.952 1.00 91.00 230 THR A C 1
ATOM 1865 O O . THR A 1 230 ? -7.139 -1.212 13.853 1.00 91.00 230 THR A O 1
ATOM 1868 N N . TRP A 1 231 ? -8.932 -1.262 15.204 1.00 88.62 231 TRP A N 1
ATOM 1869 C CA . TRP A 1 231 ? -9.903 -0.814 14.224 1.00 88.62 231 TRP A CA 1
ATOM 1870 C C . TRP A 1 231 ? -10.623 0.431 14.705 1.00 88.62 231 TRP A C 1
ATOM 1872 O O . TRP A 1 231 ? -11.227 0.458 15.775 1.00 88.62 231 TRP A O 1
ATOM 1882 N N . LEU A 1 232 ? -10.568 1.464 13.876 1.00 90.38 232 LEU A N 1
ATOM 1883 C CA . LEU A 1 232 ? -11.195 2.755 14.090 1.00 90.38 232 LEU A CA 1
ATOM 1884 C C . LEU A 1 232 ? -12.135 3.021 12.917 1.00 90.38 232 LEU A C 1
ATOM 1886 O O . LEU A 1 232 ? -11.688 3.383 11.829 1.00 90.38 232 LEU A O 1
ATOM 1890 N N . ASN A 1 233 ? -13.436 2.860 13.137 1.00 86.38 233 ASN A N 1
ATOM 1891 C CA . ASN A 1 233 ? -14.448 3.071 12.112 1.00 86.38 233 ASN A CA 1
ATOM 1892 C C . ASN A 1 233 ? -15.337 4.279 12.435 1.00 86.38 233 ASN A C 1
ATOM 1894 O O . ASN A 1 233 ? -15.912 4.392 13.520 1.00 86.38 233 ASN A O 1
ATOM 1898 N N . LYS A 1 234 ? -15.479 5.180 11.462 1.00 87.44 234 LYS A N 1
ATOM 1899 C CA . LYS A 1 234 ? -16.481 6.259 11.462 1.00 87.44 234 LYS A CA 1
ATOM 1900 C C . LYS A 1 234 ? -17.533 6.101 10.356 1.00 87.44 234 LYS A C 1
ATOM 1902 O O . LYS A 1 234 ? -18.440 6.919 10.301 1.00 87.44 234 LYS A O 1
ATOM 1907 N N . GLY A 1 235 ? -17.397 5.106 9.479 1.00 86.94 235 GLY A N 1
ATOM 1908 C CA . GLY A 1 235 ? -18.298 4.869 8.350 1.00 86.94 235 GLY A CA 1
ATOM 1909 C C . GLY A 1 235 ? -19.109 3.584 8.506 1.00 86.94 235 GLY A C 1
ATOM 1910 O O . GLY A 1 235 ? -19.527 3.221 9.607 1.00 86.94 235 GLY A O 1
ATOM 1911 N N . VAL A 1 236 ? -19.314 2.875 7.398 1.00 84.12 236 VAL A N 1
ATOM 1912 C CA . VAL A 1 236 ? -19.984 1.570 7.390 1.00 84.12 236 VAL A CA 1
ATOM 1913 C C . VAL A 1 236 ? -18.931 0.485 7.293 1.00 84.12 236 VAL A C 1
ATOM 1915 O O . VAL A 1 236 ? -18.152 0.434 6.343 1.00 84.12 236 VAL A O 1
ATOM 1918 N N . GLN A 1 237 ? -18.936 -0.413 8.261 1.00 85.38 237 GLN A N 1
ATOM 1919 C CA . GLN A 1 237 ? -18.099 -1.593 8.251 1.00 85.38 237 GLN A CA 1
ATOM 1920 C C . GLN A 1 237 ? -18.970 -2.816 8.474 1.00 85.38 237 GLN A C 1
ATOM 1922 O O . GLN A 1 237 ? -19.905 -2.765 9.248 1.00 85.38 237 GLN A O 1
ATOM 1927 N N . SER A 1 238 ? -18.692 -3.933 7.822 1.00 86.88 238 SER A N 1
ATOM 1928 C CA . SER A 1 238 ? -19.352 -5.193 8.167 1.00 86.88 238 SER A CA 1
ATOM 1929 C C . SER A 1 238 ? -18.323 -6.296 8.229 1.00 86.88 238 SER A C 1
ATOM 1931 O O . SER A 1 238 ? -17.371 -6.292 7.454 1.00 86.88 238 SER A O 1
ATOM 1933 N N . ILE A 1 239 ? -18.482 -7.215 9.174 1.00 90.19 239 ILE A N 1
ATOM 1934 C CA . ILE A 1 239 ? -17.624 -8.393 9.275 1.00 90.19 239 ILE A CA 1
ATOM 1935 C C . ILE A 1 239 ? -18.525 -9.609 9.335 1.00 90.19 239 ILE A C 1
ATOM 1937 O O . ILE A 1 239 ? -19.392 -9.697 10.200 1.00 90.19 239 ILE A O 1
ATOM 1941 N N . ARG A 1 240 ? -18.358 -10.537 8.395 1.00 90.75 240 ARG A N 1
ATOM 1942 C CA . ARG A 1 240 ? -19.117 -11.784 8.456 1.00 90.75 240 ARG A CA 1
ATOM 1943 C C . ARG A 1 240 ? -18.480 -12.721 9.478 1.00 90.75 240 ARG A C 1
ATOM 1945 O O . ARG A 1 240 ? -19.132 -13.015 10.467 1.00 90.75 240 ARG A O 1
ATOM 1952 N N . ASP A 1 241 ? -17.217 -13.079 9.282 1.00 91.00 241 ASP A N 1
ATOM 1953 C CA . ASP A 1 241 ? -16.514 -14.041 10.128 1.00 91.00 241 ASP A CA 1
ATOM 1954 C C . ASP A 1 241 ? -15.241 -13.407 10.706 1.00 91.00 241 ASP A C 1
ATOM 1956 O O . ASP A 1 241 ? -14.396 -12.901 9.956 1.0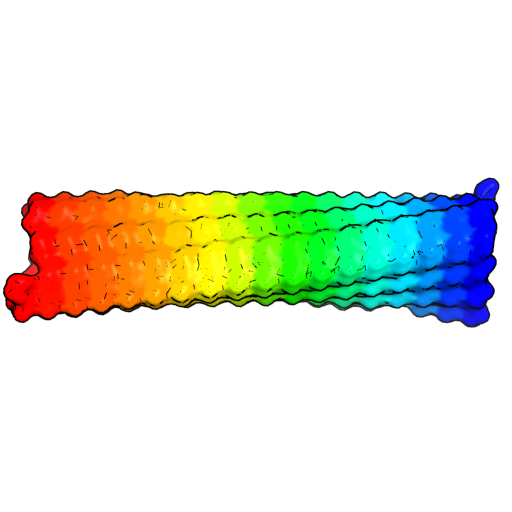0 91.00 241 ASP A O 1
ATOM 1960 N N . LEU A 1 242 ? -15.122 -13.401 12.036 1.00 88.19 242 LEU A N 1
ATOM 1961 C CA . LEU A 1 242 ? -13.951 -12.924 12.768 1.00 88.19 242 LEU A CA 1
ATOM 1962 C C . LEU A 1 242 ? -13.423 -14.019 13.694 1.00 88.19 242 LEU A C 1
ATOM 1964 O O . LEU A 1 242 ? -14.067 -14.339 14.687 1.00 88.19 242 LEU A O 1
ATOM 1968 N N . GLU A 1 243 ? -12.217 -14.506 13.408 1.00 87.44 243 GLU A N 1
ATOM 1969 C CA . GLU A 1 243 ? -11.482 -15.439 14.261 1.00 87.44 243 GLU A CA 1
ATOM 1970 C C . GLU A 1 243 ? -10.214 -14.773 14.813 1.00 87.44 243 GLU A C 1
ATOM 1972 O O . GLU A 1 243 ? -9.393 -14.211 14.074 1.00 87.44 243 GLU A O 1
ATOM 1977 N N . SER A 1 244 ? -10.022 -14.853 16.131 1.00 84.06 244 SER A N 1
ATOM 1978 C CA . SER A 1 244 ? -8.783 -14.419 16.775 1.00 84.06 244 SER A CA 1
ATOM 1979 C C . SER A 1 244 ? -8.268 -15.424 17.798 1.00 84.06 244 SER A C 1
ATOM 1981 O O . SER A 1 244 ? -8.915 -15.702 18.807 1.00 84.06 244 SER A O 1
ATOM 1983 N N . GLN A 1 245 ? -7.056 -15.934 17.582 1.00 83.19 245 GLN A N 1
ATOM 1984 C CA . GLN A 1 245 ? -6.483 -16.944 18.471 1.00 83.19 245 GLN A CA 1
ATOM 1985 C C . GLN A 1 245 ? -5.824 -16.328 19.706 1.00 83.19 245 GLN A C 1
ATOM 1987 O O . GLN A 1 245 ? -6.133 -16.727 20.828 1.00 83.19 245 GLN A O 1
ATOM 1992 N N . ARG A 1 246 ? -4.875 -15.397 19.526 1.00 82.94 246 ARG A N 1
ATOM 1993 C CA . ARG A 1 246 ? -4.129 -14.765 20.626 1.00 82.94 246 ARG A CA 1
ATOM 1994 C C . ARG A 1 246 ? -3.872 -13.282 20.389 1.00 82.94 246 ARG A C 1
ATOM 1996 O O . ARG A 1 246 ? -3.280 -12.913 19.381 1.00 82.94 246 ARG A O 1
ATOM 2003 N N . GLY A 1 247 ? -4.161 -12.443 21.377 1.00 84.31 247 GLY A N 1
ATOM 2004 C CA . GLY A 1 247 ? -3.650 -11.071 21.409 1.00 84.31 247 GLY A CA 1
ATOM 2005 C C . GLY A 1 247 ? -4.678 -10.035 21.826 1.00 84.31 247 GLY A C 1
ATOM 2006 O O . GLY A 1 247 ? -5.574 -10.324 22.615 1.00 84.31 247 GLY A O 1
ATOM 2007 N N . THR A 1 248 ? -4.510 -8.821 21.317 1.00 85.06 248 THR A N 1
ATOM 2008 C CA . THR A 1 248 ? -5.350 -7.681 21.677 1.00 85.06 248 THR A CA 1
ATOM 2009 C C . THR A 1 248 ? -6.130 -7.229 20.458 1.00 85.06 248 THR A C 1
ATOM 2011 O O . THR A 1 248 ? -5.537 -6.808 19.464 1.00 85.06 248 THR A O 1
ATOM 2014 N N . LEU A 1 249 ? -7.458 -7.274 20.536 1.00 86.25 249 LEU A N 1
ATOM 2015 C CA . LEU A 1 249 ? -8.327 -6.661 19.536 1.00 86.25 249 LEU A CA 1
ATOM 2016 C C . LEU A 1 249 ? -8.994 -5.440 20.151 1.00 86.25 249 LEU A C 1
ATOM 2018 O O . LEU A 1 249 ? -9.696 -5.546 21.154 1.00 86.25 249 LEU A O 1
ATOM 2022 N N . THR A 1 250 ? -8.808 -4.289 19.523 1.00 88.75 250 THR A N 1
ATOM 2023 C CA . THR A 1 250 ? -9.459 -3.048 19.927 1.00 88.75 250 THR A CA 1
ATOM 2024 C C . THR A 1 250 ? -10.309 -2.529 18.782 1.00 88.75 250 THR A C 1
ATOM 2026 O O . THR A 1 250 ? -9.807 -2.269 17.691 1.00 88.75 250 THR A O 1
ATOM 2029 N N . TRP A 1 251 ? -11.591 -2.335 19.054 1.00 87.00 251 TRP A N 1
ATOM 2030 C CA . TRP A 1 251 ? -12.568 -1.827 18.108 1.00 87.00 251 TRP A CA 1
ATOM 2031 C C . TRP A 1 251 ? -13.209 -0.559 18.644 1.00 87.00 251 TRP A C 1
ATOM 2033 O O . TRP A 1 251 ? -13.797 -0.553 19.725 1.00 87.00 251 TRP A O 1
ATOM 2043 N N . LEU A 1 252 ? -13.119 0.520 17.872 1.00 88.56 252 LEU A N 1
ATOM 2044 C CA . LEU A 1 252 ? -13.822 1.763 18.142 1.00 88.56 252 LEU A CA 1
ATOM 2045 C C . LEU A 1 252 ? -14.698 2.093 16.942 1.00 88.56 252 LEU A C 1
ATOM 2047 O O . LEU A 1 252 ? -14.202 2.449 15.872 1.00 88.56 252 LEU A O 1
ATOM 2051 N N . ASN A 1 253 ? -16.006 2.024 17.150 1.00 84.69 253 ASN A N 1
ATOM 2052 C CA . ASN A 1 253 ? -16.999 2.309 16.134 1.00 84.69 253 ASN A CA 1
ATOM 2053 C C . ASN A 1 253 ? -17.820 3.550 16.497 1.00 84.69 253 ASN A C 1
ATOM 2055 O O . ASN A 1 253 ? -18.372 3.666 17.594 1.00 84.69 253 ASN A O 1
ATOM 2059 N N . LYS A 1 254 ? -17.931 4.476 15.545 1.00 85.25 254 LYS A N 1
ATOM 2060 C CA . LYS A 1 254 ? -18.872 5.606 15.582 1.00 85.25 254 LYS A CA 1
ATOM 2061 C C . LYS A 1 254 ? -19.930 5.540 14.472 1.00 85.25 254 LYS A C 1
ATOM 2063 O O . LYS A 1 254 ? -20.720 6.469 14.371 1.00 85.25 254 LYS A O 1
ATOM 2068 N N . GLY A 1 255 ? -19.930 4.494 13.645 1.00 85.25 255 GLY A N 1
ATOM 2069 C CA . GLY A 1 255 ? -20.863 4.315 12.530 1.00 85.25 255 GLY A CA 1
ATOM 2070 C C . GLY A 1 255 ? -21.666 3.019 12.646 1.00 85.25 255 GLY A C 1
ATOM 2071 O O . GLY A 1 255 ? -22.112 2.652 13.733 1.00 85.25 255 GLY A O 1
ATOM 2072 N N . VAL A 1 256 ? -21.848 2.312 11.532 1.00 81.69 256 VAL A N 1
ATOM 2073 C CA . VAL A 1 256 ? -22.591 1.041 11.486 1.00 81.69 256 VAL A CA 1
ATOM 2074 C C . VAL A 1 256 ? -21.610 -0.118 11.371 1.00 81.69 256 VAL A C 1
ATOM 2076 O O . VAL A 1 256 ? -20.769 -0.105 10.471 1.00 81.69 256 VAL A O 1
ATOM 2079 N N . GLN A 1 257 ? -21.717 -1.101 12.270 1.00 83.31 257 GLN A N 1
ATOM 2080 C CA . GLN A 1 257 ? -20.819 -2.251 12.305 1.00 83.31 257 GLN A CA 1
ATOM 2081 C C . GLN A 1 257 ? -21.492 -3.600 12.626 1.00 83.31 257 GLN A C 1
ATOM 2083 O O . GLN A 1 257 ? -21.305 -4.135 13.714 1.00 83.31 257 GLN A O 1
ATOM 2088 N N . PRO A 1 258 ? -22.246 -4.226 11.709 1.00 84.81 258 PRO A N 1
ATOM 2089 C CA . PRO A 1 258 ? -22.687 -5.601 11.912 1.00 84.81 258 PRO A CA 1
ATOM 2090 C C . PRO A 1 258 ? -21.517 -6.591 11.949 1.00 84.81 258 PRO A C 1
ATOM 2092 O O . PRO A 1 258 ? -20.604 -6.534 11.116 1.00 84.81 258 PRO A O 1
ATOM 2095 N N . ILE A 1 259 ? -21.593 -7.528 12.893 1.00 85.31 259 ILE A N 1
ATOM 2096 C CA . ILE A 1 259 ? -20.711 -8.695 12.998 1.00 85.31 259 ILE A CA 1
ATOM 2097 C C . ILE A 1 259 ? -21.583 -9.938 13.056 1.00 85.31 259 ILE A C 1
ATOM 2099 O O . ILE A 1 259 ? -22.499 -9.990 13.872 1.00 85.31 259 ILE A O 1
ATOM 2103 N N . ARG A 1 260 ? -21.339 -10.919 12.184 1.00 85.31 260 ARG A N 1
ATOM 2104 C CA . ARG A 1 260 ? -22.179 -12.121 12.154 1.00 85.31 260 ARG A CA 1
ATOM 2105 C C . ARG A 1 260 ? -21.653 -13.251 13.027 1.00 85.31 260 ARG A C 1
ATOM 2107 O O . ARG A 1 260 ? -22.472 -13.833 13.702 1.00 85.31 260 ARG A O 1
ATOM 2114 N N . ASN A 1 261 ? -20.361 -13.545 12.970 1.00 85.38 261 ASN A N 1
ATOM 2115 C CA . ASN A 1 261 ? -19.733 -14.620 13.727 1.00 85.38 261 ASN A CA 1
ATOM 2116 C C . ASN A 1 261 ? -18.452 -14.076 14.364 1.00 85.38 261 ASN A C 1
ATOM 2118 O O . ASN A 1 261 ? -17.619 -13.472 13.672 1.00 85.38 261 ASN A O 1
ATOM 2122 N N . LEU A 1 262 ? -18.301 -14.266 15.673 1.00 83.50 262 LEU A N 1
ATOM 2123 C CA . LEU A 1 262 ? -17.107 -13.873 16.415 1.00 83.50 262 LEU A CA 1
ATOM 2124 C C . LEU A 1 262 ? -16.600 -15.025 17.280 1.00 83.50 262 LEU A C 1
ATOM 2126 O O . LEU A 1 262 ? -17.190 -15.346 18.310 1.00 83.50 262 LEU A O 1
ATOM 2130 N N . GLU A 1 263 ? -15.418 -15.516 16.936 1.00 82.12 263 GLU A N 1
ATOM 2131 C CA . GLU A 1 263 ? -14.691 -16.516 17.705 1.00 82.12 263 GLU A CA 1
ATOM 2132 C C . GLU A 1 263 ? -13.390 -15.923 18.241 1.00 82.12 263 GLU A C 1
ATOM 2134 O O . GLU A 1 263 ? -12.601 -15.295 17.521 1.00 82.12 263 GLU A O 1
ATOM 2139 N N . SER A 1 264 ? -13.141 -16.119 19.536 1.00 78.62 264 SER A N 1
ATOM 2140 C CA . SER A 1 264 ? -11.872 -15.715 20.132 1.00 78.62 264 SER A CA 1
ATOM 2141 C C . SER A 1 264 ? -11.385 -16.709 21.166 1.00 78.62 264 SER A C 1
ATOM 2143 O O . SER A 1 264 ? -12.071 -16.991 22.143 1.00 78.62 264 SER A O 1
ATOM 2145 N N . GLN A 1 265 ? -10.168 -17.220 20.983 1.00 77.19 265 GLN A N 1
ATOM 2146 C CA . GLN A 1 265 ? -9.639 -18.251 21.871 1.00 77.19 265 GLN A CA 1
ATOM 2147 C C . GLN A 1 265 ? -9.006 -17.665 23.136 1.00 77.19 265 GLN A C 1
ATOM 2149 O O . GLN A 1 265 ? -9.328 -18.101 24.240 1.00 77.19 265 GLN A O 1
ATOM 2154 N N . ARG A 1 266 ? -8.052 -16.731 22.999 1.00 77.94 266 ARG A N 1
ATOM 2155 C CA . ARG A 1 266 ? -7.310 -16.138 24.126 1.00 77.94 266 ARG A CA 1
ATOM 2156 C C . ARG A 1 266 ? -6.990 -14.666 23.887 1.00 77.94 266 ARG A C 1
ATOM 2158 O O . ARG A 1 266 ? -6.341 -14.339 22.902 1.00 77.94 266 ARG A O 1
ATOM 2165 N N . GLY A 1 267 ? -7.287 -13.787 24.838 1.00 81.25 267 GLY A N 1
ATOM 2166 C CA . GLY A 1 267 ? -6.735 -12.430 24.798 1.00 81.25 267 GLY A CA 1
ATOM 2167 C C . GLY A 1 267 ? -7.615 -11.354 25.402 1.00 81.25 267 GLY A C 1
ATOM 2168 O O . GLY A 1 267 ? -8.486 -11.630 26.223 1.00 81.25 267 GLY A O 1
ATOM 2169 N N . THR A 1 268 ? -7.357 -10.121 24.981 1.00 81.75 268 THR A N 1
ATOM 2170 C CA . THR A 1 268 ? -8.123 -8.950 25.399 1.00 81.75 268 THR A CA 1
ATOM 2171 C C . THR A 1 268 ? -8.908 -8.430 24.207 1.00 81.75 268 THR A C 1
ATOM 2173 O O . THR A 1 268 ? -8.311 -7.999 23.219 1.00 81.75 268 THR A O 1
ATOM 2176 N N . LEU A 1 269 ? -10.239 -8.438 24.295 1.00 82.19 269 LEU A N 1
ATOM 2177 C CA . LEU A 1 269 ? -11.093 -7.774 23.312 1.00 82.19 269 LEU A CA 1
ATOM 2178 C C . LEU A 1 269 ? -11.724 -6.546 23.953 1.00 82.19 269 LEU A C 1
ATOM 2180 O O . LEU A 1 269 ? -12.460 -6.654 24.931 1.00 82.19 269 LEU A O 1
ATOM 2184 N N . THR A 1 270 ? -11.484 -5.387 23.358 1.00 85.81 270 THR A N 1
ATOM 2185 C CA . THR A 1 270 ? -12.110 -4.133 23.767 1.00 85.81 270 THR A CA 1
ATOM 2186 C C . THR A 1 270 ? -12.971 -3.611 22.636 1.00 85.81 270 THR A C 1
ATOM 2188 O O . THR A 1 270 ? -12.489 -3.395 21.524 1.00 85.81 270 THR A O 1
ATOM 2191 N N . TRP A 1 271 ? -14.238 -3.370 22.940 1.00 84.38 271 TRP A N 1
ATOM 2192 C CA . TRP A 1 271 ? -15.218 -2.837 22.013 1.00 84.38 271 TRP A CA 1
ATOM 2193 C C . TRP A 1 271 ? -15.831 -1.567 22.573 1.00 84.38 271 TRP A C 1
ATOM 2195 O O . TRP A 1 271 ? -16.411 -1.558 23.657 1.00 84.38 271 TRP A O 1
ATOM 2205 N N . LEU A 1 272 ? -15.714 -0.490 21.808 1.00 86.56 272 LEU A N 1
ATOM 2206 C CA . LEU A 1 272 ? -16.332 0.789 22.100 1.00 86.56 272 LEU A CA 1
ATOM 2207 C C . LEU A 1 272 ? -17.246 1.173 20.941 1.00 86.56 272 LEU A C 1
ATOM 2209 O O . LEU A 1 272 ? -16.775 1.568 19.873 1.00 86.56 272 LEU A O 1
ATOM 2213 N N . ASN A 1 273 ? -18.551 1.111 21.177 1.00 83.12 273 ASN A N 1
ATOM 2214 C CA . ASN A 1 273 ? -19.561 1.478 20.200 1.00 83.12 273 ASN A CA 1
ATOM 2215 C C . ASN A 1 273 ? -20.281 2.770 20.602 1.00 83.12 273 ASN A C 1
ATOM 2217 O O . ASN A 1 273 ? -20.801 2.908 21.711 1.00 83.12 273 ASN A O 1
ATOM 2221 N N . LYS A 1 274 ? -20.343 3.719 19.669 1.00 83.94 274 LYS A N 1
ATOM 2222 C CA . LYS A 1 274 ? -21.208 4.907 19.741 1.00 83.94 274 LYS A CA 1
ATOM 2223 C C . LYS A 1 274 ? -22.247 4.957 18.611 1.00 83.94 274 LYS A C 1
ATOM 2225 O O . LYS A 1 274 ? -22.933 5.963 18.497 1.00 83.94 274 LYS A O 1
ATOM 2230 N N . GLY A 1 275 ? -22.330 3.924 17.772 1.00 84.56 275 GLY A N 1
ATOM 2231 C CA . GLY A 1 275 ? -23.256 3.844 16.641 1.00 84.56 275 GLY A CA 1
ATOM 2232 C C . GLY A 1 275 ? -24.146 2.603 16.712 1.00 84.56 275 GLY A C 1
ATOM 2233 O O . GLY A 1 275 ? -24.622 2.241 17.788 1.00 84.56 275 GLY A O 1
ATOM 2234 N N . VAL A 1 276 ? -24.370 1.943 15.575 1.00 79.19 276 VAL A N 1
ATOM 2235 C CA . VAL A 1 276 ? -25.228 0.749 15.479 1.00 79.19 276 VAL A CA 1
ATOM 2236 C C . VAL A 1 276 ? -24.366 -0.486 15.253 1.00 79.19 276 VAL A C 1
ATOM 2238 O O . VAL A 1 276 ? -23.627 -0.549 14.271 1.00 79.19 276 VAL A O 1
ATOM 2241 N N . GLN A 1 277 ? -24.455 -1.472 16.141 1.00 80.44 277 GLN A N 1
ATOM 2242 C CA . GLN A 1 277 ? -23.600 -2.656 16.099 1.00 80.44 277 GLN A CA 1
ATOM 2243 C C . GLN A 1 277 ? -24.376 -3.948 16.409 1.00 80.44 277 GLN A C 1
ATOM 2245 O O . GLN A 1 277 ? -24.297 -4.463 17.518 1.00 80.44 277 GLN A O 1
ATOM 2250 N N . PRO A 1 278 ? -25.124 -4.519 15.453 1.00 80.44 278 PRO A N 1
ATOM 2251 C CA . PRO A 1 278 ? -25.707 -5.840 15.636 1.00 80.44 278 PRO A CA 1
ATOM 2252 C C . PRO A 1 278 ? -24.597 -6.884 15.697 1.00 80.44 278 PRO A C 1
ATOM 2254 O O . PRO A 1 278 ? -23.731 -6.905 14.815 1.00 80.44 278 PRO A O 1
ATOM 2257 N N . ILE A 1 279 ? -24.627 -7.754 16.705 1.00 78.31 279 ILE A N 1
ATOM 2258 C CA . ILE A 1 279 ? -23.792 -8.949 16.715 1.00 78.31 279 ILE A CA 1
ATOM 2259 C C . ILE A 1 279 ? -24.650 -10.201 16.852 1.00 78.31 279 ILE A C 1
ATOM 2261 O O . ILE A 1 279 ? -25.568 -10.251 17.668 1.00 78.31 279 ILE A O 1
ATOM 2265 N N . ARG A 1 280 ? -24.332 -11.197 16.035 1.00 78.56 280 ARG A N 1
ATOM 2266 C CA . ARG A 1 280 ? -24.857 -12.556 16.112 1.00 78.56 280 ARG A CA 1
ATOM 2267 C C . ARG A 1 280 ? -23.697 -13.507 16.459 1.00 78.56 280 ARG A C 1
ATOM 2269 O O . ARG A 1 280 ? -22.551 -13.094 16.279 1.00 78.56 280 ARG A O 1
ATOM 2276 N N . ASP A 1 281 ? -24.007 -14.681 16.996 1.00 71.00 281 ASP A N 1
ATOM 2277 C CA . ASP A 1 281 ? -23.143 -15.859 17.157 1.00 71.00 281 ASP A CA 1
ATOM 2278 C C . ASP A 1 281 ? -21.738 -15.553 17.723 1.00 71.00 281 ASP A C 1
ATOM 2280 O O . ASP A 1 281 ? -20.808 -15.127 17.020 1.00 71.00 281 ASP A O 1
ATOM 2284 N N . ARG A 1 282 ? -21.572 -15.755 19.035 1.00 70.38 282 ARG A N 1
ATOM 2285 C CA . ARG A 1 282 ? -20.329 -15.444 19.750 1.00 70.38 282 ARG A CA 1
ATOM 2286 C C . ARG A 1 282 ? -19.840 -16.548 20.655 1.00 70.38 282 ARG A C 1
ATOM 2288 O O . ARG A 1 282 ? -20.538 -16.928 21.586 1.00 70.38 282 ARG A O 1
ATOM 2295 N N . GLU A 1 283 ? -18.557 -16.859 20.502 1.00 69.44 283 GLU A N 1
ATOM 2296 C CA . GLU A 1 283 ? -17.880 -17.879 21.303 1.00 69.44 283 GLU A CA 1
ATOM 2297 C C . GLU A 1 283 ? -16.482 -17.425 21.782 1.00 69.44 283 GLU A C 1
ATOM 2299 O O . GLU A 1 283 ? -15.441 -17.913 21.324 1.00 69.44 283 GLU A O 1
ATOM 2304 N N . PRO A 1 284 ? -16.379 -16.442 22.697 1.00 66.75 284 PRO A N 1
ATOM 2305 C CA . PRO A 1 284 ? -15.144 -16.208 23.437 1.00 66.75 284 PRO A CA 1
ATOM 2306 C C . PRO A 1 284 ? -14.821 -17.371 24.394 1.00 66.75 284 PRO A C 1
ATOM 2308 O O . PRO A 1 284 ? -15.545 -17.657 25.348 1.00 66.75 284 PRO A O 1
ATOM 2311 N N . GLN A 1 285 ? -13.665 -18.005 24.197 1.00 66.06 285 GLN A N 1
ATOM 2312 C CA . GLN A 1 285 ? -13.224 -19.118 25.036 1.00 66.06 285 GLN A CA 1
ATOM 2313 C C . GLN A 1 285 ? -12.503 -18.646 26.305 1.00 66.06 285 GLN A C 1
ATOM 2315 O O . GLN A 1 285 ? -12.827 -19.116 27.396 1.00 66.06 285 GLN A O 1
ATOM 2320 N N . ARG A 1 286 ? -11.484 -17.770 26.195 1.00 69.31 286 ARG A N 1
ATOM 2321 C CA . ARG A 1 286 ? -10.661 -17.315 27.337 1.00 69.31 286 ARG A CA 1
ATOM 2322 C C . ARG A 1 286 ? -10.217 -15.853 27.240 1.00 69.31 286 ARG A C 1
ATOM 2324 O O . ARG A 1 286 ? -9.611 -15.461 26.248 1.00 69.31 286 ARG A O 1
ATOM 2331 N N . GLY A 1 287 ? -10.358 -15.078 28.317 1.00 76.81 287 GLY A N 1
ATOM 2332 C CA . GLY A 1 287 ? -9.657 -13.791 28.461 1.00 76.81 287 GLY A CA 1
ATOM 2333 C C . GLY A 1 287 ? -10.490 -12.658 29.047 1.00 76.81 287 GLY A C 1
ATOM 2334 O O . GLY A 1 287 ? -11.417 -12.898 29.816 1.00 76.81 287 GLY A O 1
ATOM 2335 N N . THR A 1 288 ? -10.129 -11.424 28.699 1.00 77.38 288 THR A N 1
ATOM 2336 C CA . THR A 1 288 ? -10.822 -10.217 29.164 1.00 77.38 288 THR A CA 1
ATOM 2337 C C . THR A 1 288 ? -11.603 -9.612 28.012 1.00 77.38 288 THR A C 1
ATOM 2339 O O . THR A 1 288 ? -11.021 -9.211 27.003 1.00 77.38 288 THR A O 1
ATOM 2342 N N . LEU A 1 289 ? -12.919 -9.510 28.167 1.00 77.06 289 LEU A N 1
ATOM 2343 C CA . LEU A 1 289 ? -13.783 -8.822 27.219 1.00 77.06 289 LEU A CA 1
ATOM 2344 C C . LEU A 1 289 ? -14.346 -7.570 27.870 1.00 77.06 289 LEU A C 1
ATOM 2346 O O . LEU A 1 289 ? -14.999 -7.643 28.907 1.00 77.06 289 LEU A O 1
ATOM 2350 N N . THR A 1 290 ? -14.148 -6.434 27.220 1.00 82.38 290 THR A N 1
ATOM 2351 C CA . THR A 1 290 ? -14.672 -5.152 27.679 1.00 82.38 290 THR A CA 1
ATOM 2352 C C . THR A 1 290 ? -15.547 -4.550 26.596 1.00 82.38 290 THR A C 1
ATOM 2354 O O . THR A 1 290 ? -15.098 -4.316 25.474 1.00 82.38 290 THR A O 1
ATOM 2357 N N . TRP A 1 291 ? -16.797 -4.278 26.951 1.00 79.62 291 TRP A N 1
ATOM 2358 C CA . TRP A 1 291 ? -17.819 -3.737 26.071 1.00 79.62 291 TRP A CA 1
ATOM 2359 C C . TRP A 1 291 ? -18.362 -2.433 26.621 1.00 79.62 291 TRP A C 1
ATOM 2361 O O . TRP A 1 291 ? -18.915 -2.387 27.716 1.00 79.62 291 TRP A O 1
ATOM 2371 N N . LEU A 1 292 ? -18.214 -1.366 25.845 1.00 84.44 292 LEU A N 1
ATOM 2372 C CA . LEU A 1 292 ? -18.773 -0.059 26.144 1.00 84.44 292 LEU A CA 1
ATOM 2373 C C . LEU A 1 292 ? -19.705 0.344 25.005 1.00 84.44 292 LEU A C 1
ATOM 2375 O O . LEU A 1 292 ? -19.244 0.704 23.920 1.00 84.44 292 LEU A O 1
ATOM 2379 N N . ASN A 1 293 ? -21.007 0.341 25.268 1.00 82.06 293 ASN A N 1
ATOM 2380 C CA . ASN A 1 293 ? -22.019 0.771 24.314 1.00 82.06 293 ASN A CA 1
ATOM 2381 C C . ASN A 1 293 ? -22.679 2.083 24.758 1.00 82.06 293 ASN A C 1
ATOM 2383 O O . ASN A 1 293 ? -23.174 2.217 25.878 1.00 82.06 293 ASN A O 1
ATOM 2387 N N . LYS A 1 294 ? -22.706 3.063 23.853 1.00 83.50 294 LYS A N 1
ATOM 2388 C CA . LYS A 1 294 ? -23.518 4.287 23.964 1.00 83.50 294 LYS A CA 1
ATOM 2389 C C . LYS A 1 294 ? -24.540 4.422 22.825 1.00 83.50 294 LYS A C 1
ATOM 2391 O O . LYS A 1 294 ? -25.162 5.470 22.720 1.00 83.50 294 LYS A O 1
ATOM 2396 N N . GLY A 1 295 ? -24.663 3.419 21.956 1.00 84.50 295 GLY A N 1
ATOM 2397 C CA . GLY A 1 295 ? -25.562 3.421 20.801 1.00 84.50 295 GLY A CA 1
ATOM 2398 C C . GLY A 1 295 ? -26.545 2.251 20.833 1.00 84.50 295 GLY A C 1
ATOM 2399 O O . GLY A 1 295 ? -27.033 1.875 21.897 1.00 84.50 295 GLY A O 1
ATOM 2400 N N . VAL A 1 296 ? -26.830 1.665 19.670 1.00 80.50 296 VAL A N 1
ATOM 2401 C CA . VAL A 1 296 ? -27.763 0.535 19.527 1.00 80.50 296 VAL A CA 1
ATOM 2402 C C . VAL A 1 296 ? -26.978 -0.740 19.244 1.00 80.50 296 VAL A C 1
ATOM 2404 O O . VAL A 1 296 ? -26.255 -0.813 18.250 1.00 80.50 296 VAL A O 1
ATOM 2407 N N . GLN A 1 297 ? -27.111 -1.750 20.100 1.00 80.38 297 GLN A N 1
ATOM 2408 C CA . GLN A 1 297 ? -26.329 -2.979 20.009 1.00 80.38 297 GLN A CA 1
ATOM 2409 C C . GLN A 1 297 ? -27.171 -4.230 20.301 1.00 80.38 297 GLN A C 1
ATOM 2411 O O . GLN A 1 297 ? -27.134 -4.747 21.412 1.00 80.38 297 GLN A O 1
ATOM 2416 N N . PRO A 1 298 ? -27.921 -4.758 19.323 1.00 82.38 298 PRO A N 1
ATOM 2417 C CA . PRO A 1 298 ? -28.552 -6.063 19.463 1.00 82.38 298 PRO A CA 1
ATOM 2418 C C . PRO A 1 298 ? -27.50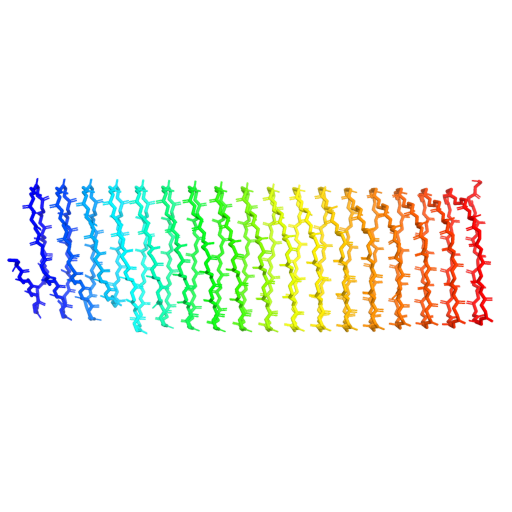5 -7.170 19.542 1.00 82.38 298 PRO A C 1
ATOM 2420 O O . PRO A 1 298 ? -26.575 -7.193 18.733 1.00 82.38 298 PRO A O 1
ATOM 2423 N N . ILE A 1 299 ? -27.682 -8.095 20.480 1.00 79.75 299 ILE A N 1
ATOM 2424 C CA . ILE A 1 299 ? -26.855 -9.294 20.623 1.00 79.75 299 ILE A CA 1
ATOM 2425 C C . ILE A 1 299 ? -27.767 -10.512 20.562 1.00 79.75 299 ILE A C 1
ATOM 2427 O O . ILE A 1 299 ? -28.796 -10.554 21.238 1.00 79.75 299 ILE A O 1
ATOM 2431 N N . ARG A 1 300 ? -27.385 -11.486 19.743 1.00 80.00 300 ARG A N 1
ATOM 2432 C CA . ARG A 1 300 ? -27.991 -12.817 19.703 1.00 80.00 300 ARG A CA 1
ATOM 2433 C C . ARG A 1 300 ? -26.898 -13.854 19.874 1.00 80.00 300 ARG A C 1
ATOM 2435 O O . ARG A 1 300 ? -25.840 -13.668 19.270 1.00 80.00 300 ARG A O 1
ATOM 2442 N N . ASP A 1 301 ? -27.182 -14.888 20.654 1.00 78.31 301 ASP A N 1
ATOM 2443 C CA . ASP A 1 301 ? -26.357 -16.086 20.787 1.00 78.31 301 ASP A CA 1
ATOM 2444 C C . ASP A 1 301 ? -24.950 -15.749 21.313 1.00 78.31 301 ASP A C 1
ATOM 2446 O O . ASP A 1 301 ? -23.971 -15.660 20.568 1.00 78.31 301 ASP A O 1
ATOM 2450 N N . LEU A 1 302 ? -24.855 -15.476 22.618 1.00 75.50 302 LEU A N 1
ATOM 2451 C CA . LEU A 1 302 ? -23.588 -15.196 23.295 1.00 75.50 302 LEU A CA 1
ATOM 2452 C C . LEU A 1 302 ? -23.230 -16.321 24.261 1.00 75.50 302 LEU A C 1
ATOM 2454 O O . LEU A 1 302 ? -23.817 -16.412 25.335 1.00 75.50 302 LEU A O 1
ATOM 2458 N N . GLU A 1 303 ? -22.198 -17.094 23.927 1.00 72.25 303 GLU A N 1
ATOM 2459 C CA . GLU A 1 303 ? -21.646 -18.133 24.790 1.00 72.25 303 GLU A CA 1
ATOM 2460 C C . GLU A 1 303 ? -20.215 -17.795 25.226 1.00 72.25 303 GLU A C 1
ATOM 2462 O O . GLU A 1 303 ? -19.329 -17.537 24.415 1.00 72.25 303 GLU A O 1
ATOM 2467 N N . SER A 1 304 ? -19.956 -17.787 26.534 1.00 70.38 304 SER A N 1
ATOM 2468 C CA . SER A 1 304 ? -18.618 -17.549 27.084 1.00 70.38 304 SER A CA 1
ATOM 2469 C C . SER A 1 304 ? -18.170 -18.691 27.984 1.00 70.38 304 SER A C 1
ATOM 2471 O O . SER A 1 304 ? -18.823 -19.015 28.977 1.00 70.38 304 SER A O 1
ATOM 2473 N N . GLN A 1 305 ? -16.991 -19.251 27.701 1.00 68.81 305 GLN A N 1
ATOM 2474 C CA . GLN A 1 305 ? -16.468 -20.373 28.481 1.00 68.81 305 GLN A CA 1
ATOM 2475 C C . GLN A 1 305 ? -15.725 -19.916 29.744 1.00 68.81 305 GLN A C 1
ATOM 2477 O O . GLN A 1 305 ? -16.054 -20.373 30.841 1.00 68.81 305 GLN A O 1
ATOM 2482 N N . ARG A 1 306 ? -14.685 -19.067 29.619 1.00 69.62 306 ARG A N 1
ATOM 2483 C CA . ARG A 1 306 ? -13.823 -18.650 30.746 1.00 69.62 306 ARG A CA 1
ATOM 2484 C C . ARG A 1 306 ? -13.358 -17.189 30.674 1.00 69.62 306 ARG A C 1
ATOM 2486 O O . ARG A 1 306 ? -12.769 -16.797 29.676 1.00 69.62 306 ARG A O 1
ATOM 2493 N N . GLY A 1 307 ? -13.453 -16.410 31.754 1.00 75.06 307 GLY A N 1
ATOM 2494 C CA . GLY A 1 307 ? -12.737 -15.122 31.842 1.00 75.06 307 GLY A CA 1
ATOM 2495 C C . GLY A 1 307 ? -13.460 -13.992 32.566 1.00 75.06 307 GLY A C 1
ATOM 2496 O O . GLY A 1 307 ? -14.353 -14.232 33.372 1.00 75.06 307 GLY A O 1
ATOM 2497 N N . THR A 1 308 ? -13.048 -12.758 32.280 1.00 75.19 308 THR A N 1
ATOM 2498 C CA . THR A 1 308 ? -13.668 -11.541 32.819 1.00 75.19 308 THR A CA 1
ATOM 2499 C C . THR A 1 308 ? -14.444 -10.852 31.708 1.00 75.19 308 THR A C 1
ATOM 2501 O O . THR A 1 308 ? -13.844 -10.407 30.727 1.00 75.19 308 THR A O 1
ATOM 2504 N N . LEU A 1 309 ? -15.763 -10.739 31.858 1.00 75.12 309 LEU A N 1
ATOM 2505 C CA . LEU A 1 309 ? -16.608 -9.951 30.964 1.00 75.12 309 LEU A CA 1
ATOM 2506 C C . LEU A 1 309 ? -17.061 -8.691 31.691 1.00 75.12 309 LEU A C 1
ATOM 2508 O O . LEU A 1 309 ? -17.728 -8.764 32.719 1.00 75.12 309 LEU A O 1
ATOM 2512 N N . THR A 1 310 ? -16.745 -7.537 31.120 1.00 79.44 310 THR A N 1
ATOM 2513 C CA . THR A 1 310 ? -17.219 -6.242 31.600 1.00 79.44 310 THR A CA 1
ATOM 2514 C C . THR A 1 310 ? -18.088 -5.607 30.533 1.00 79.44 310 THR A C 1
ATOM 2516 O O . THR A 1 310 ? -17.633 -5.343 29.420 1.00 79.44 310 THR A O 1
ATOM 2519 N N . TRP A 1 311 ? -19.329 -5.314 30.891 1.00 77.50 311 TRP A N 1
ATOM 2520 C CA . TRP A 1 311 ? -20.305 -4.652 30.040 1.00 77.50 311 TRP A CA 1
ATOM 2521 C C . TRP A 1 311 ? -20.757 -3.347 30.672 1.00 77.50 311 TRP A C 1
ATOM 2523 O O . TRP A 1 311 ? -21.219 -3.312 31.811 1.00 77.50 311 TRP A O 1
ATOM 2533 N N . LEU A 1 312 ? -20.658 -2.275 29.898 1.00 82.31 312 LEU A N 1
ATOM 2534 C CA . LEU A 1 312 ? -21.159 -0.959 30.240 1.00 82.31 312 LEU A CA 1
ATOM 2535 C C . LEU A 1 312 ? -22.073 -0.470 29.121 1.00 82.31 312 LEU A C 1
ATOM 2537 O O . LEU A 1 312 ? -21.598 -0.076 28.054 1.00 82.31 312 LEU A O 1
ATOM 2541 N N . ASN A 1 313 ? -23.376 -0.446 29.380 1.00 80.19 313 ASN A N 1
ATOM 2542 C CA . ASN A 1 313 ? -24.367 0.057 28.438 1.00 80.19 313 ASN A CA 1
ATOM 2543 C C . ASN A 1 313 ? -24.993 1.369 28.932 1.00 80.19 313 ASN A C 1
ATOM 2545 O O . ASN A 1 313 ? -25.432 1.496 30.076 1.00 80.19 313 ASN A O 1
ATOM 2549 N N . LYS A 1 314 ? -25.040 2.364 28.045 1.00 82.31 314 LYS A N 1
ATOM 2550 C CA . LYS A 1 314 ? -25.818 3.605 28.201 1.00 82.31 314 LYS A CA 1
ATOM 2551 C C . LYS A 1 314 ? -26.794 3.832 27.035 1.00 82.31 314 LYS A C 1
ATOM 2553 O O . LYS A 1 314 ? -27.333 4.925 26.922 1.00 82.31 314 LYS A O 1
ATOM 2558 N N . GLY A 1 315 ? -26.954 2.856 26.142 1.00 83.31 315 GLY A N 1
ATOM 2559 C CA . GLY A 1 315 ? -27.820 2.932 24.965 1.00 83.31 315 GLY A CA 1
ATOM 2560 C C . GLY A 1 315 ? -28.880 1.829 24.957 1.00 83.31 315 GLY A C 1
ATOM 2561 O O . GLY A 1 315 ? -29.351 1.414 26.013 1.00 83.31 315 GLY A O 1
ATOM 2562 N N . VAL A 1 316 ? -29.244 1.343 23.770 1.00 78.75 316 VAL A N 1
ATOM 2563 C CA . VAL A 1 316 ? -30.247 0.279 23.592 1.00 78.75 316 VAL A CA 1
ATOM 2564 C C . VAL A 1 316 ? -29.546 -1.034 23.259 1.00 78.75 316 VAL A C 1
ATOM 2566 O O . VAL A 1 316 ? -28.834 -1.115 22.256 1.00 78.75 316 VAL A O 1
ATOM 2569 N N . GLN A 1 317 ? -29.744 -2.063 24.076 1.00 77.44 317 GLN A N 1
ATOM 2570 C CA . GLN A 1 317 ? -29.055 -3.345 23.942 1.00 77.44 317 GLN A CA 1
ATOM 2571 C C . GLN A 1 317 ? -30.009 -4.514 24.227 1.00 77.44 317 GLN A C 1
ATOM 2573 O O . GLN A 1 317 ? -30.048 -5.020 25.343 1.00 77.44 317 GLN A O 1
ATOM 2578 N N . PRO A 1 318 ? -30.805 -4.964 23.243 1.00 80.75 318 PRO A N 1
ATOM 2579 C CA . PRO A 1 318 ? -31.537 -6.212 23.387 1.00 80.75 318 PRO A CA 1
ATOM 2580 C C . PRO A 1 318 ? -30.559 -7.390 23.338 1.00 80.75 318 PRO A C 1
ATOM 2582 O O . PRO A 1 318 ? -29.740 -7.473 22.418 1.00 80.75 318 PRO A O 1
ATOM 2585 N N . ILE A 1 319 ? -30.664 -8.296 24.308 1.00 76.44 319 ILE A N 1
ATOM 2586 C CA . ILE A 1 319 ? -29.920 -9.558 24.341 1.00 76.44 319 ILE A CA 1
ATOM 2587 C C . ILE A 1 319 ? -30.909 -10.714 24.233 1.00 76.44 319 ILE A C 1
ATOM 2589 O O . ILE A 1 319 ? -31.927 -10.742 24.925 1.00 76.44 319 ILE A O 1
ATOM 2593 N N . ARG A 1 320 ? -30.596 -11.665 23.360 1.00 78.56 320 ARG A N 1
ATOM 2594 C CA . ARG A 1 320 ? -31.292 -12.939 23.242 1.00 78.56 320 ARG A CA 1
ATOM 2595 C C . ARG A 1 320 ? -30.258 -14.056 23.343 1.00 78.56 320 ARG A C 1
ATOM 2597 O O . ARG A 1 320 ? -29.246 -13.954 22.651 1.00 78.56 320 ARG A O 1
ATOM 2604 N N . ASP A 1 321 ? -30.531 -15.059 24.168 1.00 77.38 321 ASP A N 1
ATOM 2605 C CA . ASP A 1 321 ? -29.723 -16.269 24.326 1.00 77.38 321 ASP A CA 1
ATOM 2606 C C . ASP A 1 321 ? -28.305 -15.955 24.854 1.00 77.38 321 ASP A C 1
ATOM 2608 O O . ASP A 1 321 ? -27.350 -15.740 24.101 1.00 77.38 321 ASP A O 1
ATOM 2612 N N . LEU A 1 322 ? -28.174 -15.867 26.184 1.00 73.00 322 LEU A N 1
ATOM 2613 C CA . LEU A 1 322 ? -26.911 -15.602 26.884 1.00 73.00 322 LEU A CA 1
ATOM 2614 C C . LEU A 1 322 ? -26.513 -16.782 27.777 1.00 73.00 322 LEU A C 1
ATOM 2616 O O . LEU A 1 322 ? -27.178 -17.045 28.774 1.00 73.00 322 LEU A O 1
ATOM 2620 N N . ALA A 1 323 ? -25.373 -17.407 27.480 1.00 72.25 323 ALA A N 1
ATOM 2621 C CA . ALA A 1 323 ? -24.793 -18.497 28.257 1.00 72.25 323 ALA A CA 1
ATOM 2622 C C . ALA A 1 323 ? -23.376 -18.157 28.760 1.00 72.25 323 ALA A C 1
ATOM 2624 O O . ALA A 1 323 ? -22.511 -17.684 28.016 1.00 72.25 323 ALA A O 1
ATOM 2625 N N . SER A 1 324 ? -23.103 -18.415 30.041 1.00 69.50 324 SER A N 1
ATOM 2626 C CA . SER A 1 324 ? -21.763 -18.263 30.625 1.00 69.50 324 SER A CA 1
ATOM 2627 C C . SER A 1 324 ? -21.405 -19.415 31.559 1.00 69.50 324 SER A C 1
ATOM 2629 O O . SER A 1 324 ? -22.125 -19.721 32.509 1.00 69.50 324 SER A O 1
ATOM 2631 N N . GLN A 1 325 ? -20.243 -20.032 31.333 1.00 67.19 325 GLN A N 1
ATOM 2632 C CA . GLN A 1 325 ? -19.836 -21.221 32.084 1.00 67.19 325 GLN A CA 1
ATOM 2633 C C . GLN A 1 325 ? -18.983 -20.916 33.325 1.00 67.19 325 GLN A C 1
ATOM 2635 O O . GLN A 1 325 ? -19.287 -21.453 34.388 1.00 67.19 325 GLN A O 1
ATOM 2640 N N . ARG A 1 326 ? -17.882 -20.144 33.214 1.00 64.31 326 ARG A N 1
ATOM 2641 C CA . ARG A 1 326 ? -16.927 -19.866 34.319 1.00 64.31 326 ARG A CA 1
ATOM 2642 C C . ARG A 1 326 ? -16.328 -18.455 34.250 1.00 64.31 326 ARG A C 1
ATOM 2644 O O . ARG A 1 326 ? -15.615 -18.153 33.305 1.00 64.31 326 ARG A O 1
ATOM 2651 N N . GLY A 1 327 ? -16.476 -17.601 35.263 1.00 71.94 327 GLY A N 1
ATOM 2652 C CA . GLY A 1 327 ? -15.763 -16.311 35.255 1.00 71.94 327 GLY A CA 1
ATOM 2653 C C . GLY A 1 327 ? -16.350 -15.208 36.122 1.00 71.94 327 GLY A C 1
ATOM 2654 O O . GLY A 1 327 ? -17.237 -15.458 36.931 1.00 71.94 327 GLY A O 1
ATOM 2655 N N . THR A 1 328 ? -15.844 -13.991 35.923 1.00 71.19 328 THR A N 1
ATOM 2656 C CA . THR A 1 328 ? -16.392 -12.768 36.521 1.00 71.19 328 THR A CA 1
ATOM 2657 C C . THR A 1 328 ? -17.188 -12.023 35.462 1.00 71.19 328 THR A C 1
ATOM 2659 O O . THR A 1 328 ? -16.645 -11.636 34.425 1.00 71.19 328 THR A O 1
ATOM 2662 N N . LEU A 1 329 ? -18.468 -11.800 35.730 1.00 71.75 329 LEU A N 1
ATOM 2663 C CA . LEU A 1 329 ? -19.370 -11.019 34.902 1.00 71.75 329 LEU A CA 1
ATOM 2664 C C . LEU A 1 329 ? -19.710 -9.726 35.634 1.00 71.75 329 LEU A C 1
ATOM 2666 O O . LEU A 1 329 ? -20.383 -9.747 36.660 1.00 71.75 329 LEU A O 1
ATOM 2670 N N . THR A 1 330 ? -19.278 -8.595 35.090 1.00 77.44 330 THR A N 1
ATOM 2671 C CA . THR A 1 330 ? -19.667 -7.273 35.581 1.00 77.44 330 THR A CA 1
ATOM 2672 C C . THR A 1 330 ? -20.555 -6.610 34.551 1.00 77.44 330 THR A C 1
ATOM 2674 O O . THR A 1 330 ? -20.133 -6.349 33.422 1.00 77.44 330 THR A O 1
ATOM 2677 N N . TRP A 1 331 ? -21.782 -6.306 34.951 1.00 75.25 331 TRP A N 1
ATOM 2678 C CA . TRP A 1 331 ? -22.789 -5.730 34.085 1.00 75.25 331 TRP A CA 1
ATOM 2679 C C . TRP A 1 331 ? -23.329 -4.427 34.676 1.00 75.25 331 TRP A C 1
ATOM 2681 O O . TRP A 1 331 ? -23.916 -4.412 35.757 1.00 75.25 331 TRP A O 1
ATOM 2691 N N . LEU A 1 332 ? -23.104 -3.318 33.969 1.00 79.94 332 LEU A N 1
ATOM 2692 C CA . LEU A 1 332 ? -23.559 -1.985 34.351 1.00 79.94 332 LEU A CA 1
ATOM 2693 C C . LEU A 1 332 ? -24.404 -1.382 33.230 1.00 79.94 332 LEU A C 1
ATOM 2695 O O . LEU A 1 332 ? -23.887 -1.021 32.171 1.00 79.94 332 LEU A O 1
ATOM 2699 N N . ASN A 1 333 ? -25.695 -1.207 33.486 1.00 77.62 333 ASN A N 1
ATOM 2700 C CA . ASN A 1 333 ? -26.635 -0.648 32.528 1.00 77.62 333 ASN A CA 1
ATOM 2701 C C . ASN A 1 333 ? -27.320 0.606 33.061 1.00 77.62 333 ASN A C 1
ATOM 2703 O O . ASN A 1 333 ? -27.838 0.637 34.175 1.00 77.62 333 ASN A O 1
ATOM 2707 N N . LYS A 1 334 ? -27.332 1.648 32.234 1.00 80.00 334 LYS A N 1
ATOM 2708 C CA . LYS A 1 334 ? -28.124 2.869 32.433 1.00 80.00 334 LYS A CA 1
ATOM 2709 C C . LYS A 1 334 ? -29.050 3.165 31.243 1.00 80.00 334 LYS A C 1
ATOM 2711 O O . LYS A 1 334 ? -29.564 4.273 31.161 1.00 80.00 334 LYS A O 1
ATOM 2716 N N . GLY A 1 335 ? -29.181 2.238 30.294 1.00 78.44 335 GLY A N 1
ATOM 2717 C CA . GLY A 1 335 ? -30.043 2.368 29.116 1.00 78.44 335 GLY A CA 1
ATOM 2718 C C . GLY A 1 335 ? -31.102 1.266 29.050 1.00 78.44 335 GLY A C 1
ATOM 2719 O O . GLY A 1 335 ? -31.356 0.591 30.043 1.00 78.44 335 GLY A O 1
ATOM 2720 N N . VAL A 1 336 ? -31.696 1.056 27.876 1.00 75.94 336 VAL A N 1
ATOM 2721 C CA . VAL A 1 336 ? -32.756 0.054 27.671 1.00 75.94 336 VAL A CA 1
ATOM 2722 C C . VAL A 1 336 ? -32.135 -1.290 27.305 1.00 75.94 336 VAL A C 1
ATOM 2724 O O . VAL A 1 336 ? -31.398 -1.386 26.319 1.00 75.94 336 VAL A O 1
ATOM 2727 N N . GLN A 1 337 ? -32.448 -2.338 28.065 1.00 72.88 337 GLN A N 1
ATOM 2728 C CA . GLN A 1 337 ? -31.963 -3.689 27.792 1.00 72.88 337 GLN A CA 1
ATOM 2729 C C . GLN A 1 337 ? -33.011 -4.757 28.141 1.00 72.88 337 GLN A C 1
ATOM 2731 O O . GLN A 1 337 ? -33.065 -5.223 29.279 1.00 72.88 337 GLN A O 1
ATOM 2736 N N . PRO A 1 338 ? -33.809 -5.207 27.161 1.00 76.31 338 PRO A N 1
ATOM 2737 C CA . PRO A 1 338 ? -34.540 -6.454 27.303 1.00 76.31 338 PRO A CA 1
ATOM 2738 C C . PRO A 1 338 ? -33.569 -7.636 27.178 1.00 76.31 338 PRO A C 1
ATOM 2740 O O . PRO A 1 338 ? -32.691 -7.643 26.310 1.00 76.31 338 PRO A O 1
ATOM 2743 N N . ILE A 1 339 ? -33.746 -8.640 28.033 1.00 70.50 339 ILE A N 1
ATOM 2744 C CA . ILE A 1 339 ? -32.995 -9.898 28.001 1.00 70.50 339 ILE A CA 1
ATOM 2745 C C . ILE A 1 339 ? -33.998 -11.029 27.883 1.00 70.50 339 ILE A C 1
ATOM 2747 O O . ILE A 1 339 ? -34.989 -11.054 28.611 1.00 70.50 339 ILE A O 1
ATOM 2751 N N . ARG A 1 340 ? -33.739 -11.946 26.959 1.00 71.94 340 ARG A N 1
ATOM 2752 C CA . ARG A 1 340 ? -34.461 -13.209 26.829 1.00 71.94 340 ARG A CA 1
ATOM 2753 C C . ARG A 1 340 ? -33.444 -14.333 26.912 1.00 71.94 340 ARG A C 1
ATOM 2755 O O . ARG A 1 340 ? -32.432 -14.247 26.220 1.00 71.94 340 ARG A O 1
ATOM 2762 N N . ASP A 1 341 ? -33.738 -15.309 27.763 1.00 71.44 341 ASP A N 1
ATOM 2763 C CA . ASP A 1 341 ? -32.976 -16.543 27.960 1.00 71.44 341 ASP A CA 1
ATOM 2764 C C . ASP A 1 341 ? -31.546 -16.307 28.491 1.00 71.44 341 ASP A C 1
ATOM 2766 O O . ASP A 1 341 ? -30.639 -15.858 27.789 1.00 71.44 341 ASP A O 1
ATOM 2770 N N . LEU A 1 342 ? -31.365 -16.569 29.792 1.00 69.38 342 LEU A N 1
ATOM 2771 C CA . LEU A 1 342 ? -30.114 -16.377 30.528 1.00 69.38 342 LEU A CA 1
ATOM 2772 C C . LEU A 1 342 ? -29.735 -17.664 31.262 1.00 69.38 342 LEU A C 1
ATOM 2774 O O . LEU A 1 342 ? -30.462 -18.106 32.149 1.00 69.38 342 LEU A O 1
ATOM 2778 N N . GLU A 1 343 ? -28.552 -18.192 30.967 1.00 69.94 343 GLU A N 1
ATOM 2779 C CA . GLU A 1 343 ? -27.973 -19.343 31.650 1.00 69.94 343 GLU A CA 1
ATOM 2780 C C . GLU A 1 343 ? -26.569 -19.012 32.181 1.00 69.94 343 GLU A C 1
ATOM 2782 O O . GLU A 1 343 ? -25.688 -18.533 31.463 1.00 69.94 343 GLU A O 1
ATOM 2787 N N . SER A 1 344 ? -26.337 -19.261 33.472 1.00 65.62 344 SER A N 1
ATOM 2788 C CA . SER A 1 344 ? -25.030 -19.070 34.107 1.00 65.62 344 SER A CA 1
ATOM 2789 C C . SER A 1 344 ? -24.749 -20.230 35.044 1.00 65.62 344 SER A C 1
ATOM 2791 O O . SER A 1 344 ? -25.469 -20.428 36.020 1.00 65.62 344 SER A O 1
ATOM 2793 N N . GLN A 1 345 ? -23.707 -21.006 34.748 1.00 59.06 345 GLN A N 1
ATOM 2794 C CA . GLN A 1 345 ? -23.475 -22.267 35.451 1.00 59.06 345 GLN A CA 1
ATOM 2795 C C . GLN A 1 345 ? -22.480 -22.128 36.617 1.00 59.06 345 GLN A C 1
ATOM 2797 O O . GLN A 1 345 ? -22.686 -22.781 37.639 1.00 59.06 345 GLN A O 1
ATOM 2802 N N . ARG A 1 346 ? -21.419 -21.293 36.520 1.00 57.19 346 ARG A N 1
ATOM 2803 C CA . ARG A 1 346 ? -20.442 -21.010 37.609 1.00 57.19 346 ARG A CA 1
ATOM 2804 C C . ARG A 1 346 ? -19.754 -19.638 37.440 1.00 57.19 346 ARG A C 1
ATOM 2806 O O . ARG A 1 346 ? -19.237 -19.334 36.373 1.00 57.19 346 ARG A O 1
ATOM 2813 N N . GLY A 1 347 ? -19.649 -18.818 38.489 1.00 63.81 347 GLY A N 1
ATOM 2814 C CA . GLY A 1 347 ? -18.933 -17.530 38.423 1.00 63.81 347 GLY A CA 1
ATOM 2815 C C . GLY A 1 347 ? -19.465 -16.464 39.379 1.00 63.81 347 GLY A C 1
ATOM 2816 O O . GLY A 1 347 ? -20.456 -16.688 40.065 1.00 63.81 347 GLY A O 1
ATOM 2817 N N . THR A 1 348 ? -18.810 -15.304 39.421 1.00 66.81 348 THR A N 1
ATOM 2818 C CA . THR A 1 348 ? -19.318 -14.117 40.124 1.00 66.81 348 THR A CA 1
ATOM 2819 C C . THR A 1 348 ? -20.074 -13.232 39.141 1.00 66.81 348 THR A C 1
ATOM 2821 O O . THR A 1 348 ? -19.551 -12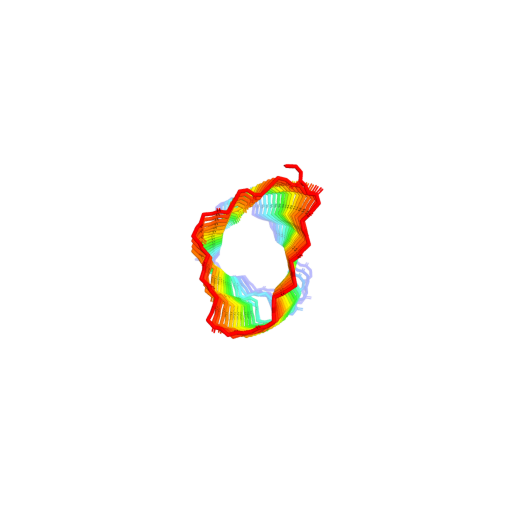.880 38.085 1.00 66.81 348 THR A O 1
ATOM 2824 N N . LEU A 1 349 ? -21.314 -12.877 39.478 1.00 69.75 349 LEU A N 1
ATOM 2825 C CA . LEU A 1 349 ? -22.140 -11.960 38.698 1.00 69.75 349 LEU A CA 1
ATOM 2826 C C . LEU A 1 349 ? -22.394 -10.694 39.515 1.00 69.75 349 LEU A C 1
ATOM 2828 O O . LEU A 1 349 ? -23.039 -10.743 40.558 1.00 69.75 349 LEU A O 1
ATOM 2832 N N . THR A 1 350 ? -21.930 -9.560 39.004 1.00 76.62 350 THR A N 1
ATOM 2833 C CA . THR A 1 350 ? -22.276 -8.235 39.517 1.00 76.62 350 THR A CA 1
ATOM 2834 C C . THR A 1 350 ? -23.205 -7.569 38.518 1.00 76.62 350 THR A C 1
ATOM 2836 O O . THR A 1 350 ? -22.793 -7.251 37.402 1.00 76.62 350 THR A O 1
ATOM 2839 N N . TRP A 1 351 ? -24.454 -7.345 38.920 1.00 73.19 351 TRP A N 1
ATOM 2840 C CA . TRP A 1 351 ? -25.489 -6.755 38.079 1.00 73.19 351 TRP A CA 1
ATOM 2841 C C . TRP A 1 351 ? -25.961 -5.424 38.655 1.00 73.19 351 TRP A C 1
ATOM 2843 O O . TRP A 1 351 ? -26.487 -5.374 39.763 1.00 73.19 351 TRP A O 1
ATOM 2853 N N . LEU A 1 352 ? -25.804 -4.340 37.898 1.00 76.31 352 LEU A N 1
ATOM 2854 C CA . LEU A 1 352 ? -26.327 -3.028 38.261 1.00 76.31 352 LEU A CA 1
ATOM 2855 C C . LEU A 1 352 ? -27.102 -2.442 37.083 1.00 76.31 352 LEU A C 1
ATOM 2857 O O . LEU A 1 352 ? -26.515 -1.938 36.124 1.00 76.31 352 LEU A O 1
ATOM 2861 N N . ASN A 1 353 ? -28.430 -2.480 37.179 1.00 71.75 353 ASN A N 1
ATOM 2862 C CA . ASN A 1 353 ? -29.334 -1.867 36.215 1.00 71.75 353 ASN A CA 1
ATOM 2863 C C . ASN A 1 353 ? -29.992 -0.625 36.829 1.00 71.75 353 ASN A C 1
ATOM 2865 O O . ASN A 1 353 ? -30.612 -0.712 37.883 1.00 71.75 353 ASN A O 1
ATOM 2869 N N . LYS A 1 354 ? -29.836 0.532 36.182 1.00 65.44 354 LYS A N 1
ATOM 2870 C CA . LYS A 1 354 ? -30.512 1.793 36.532 1.00 65.44 354 LYS A CA 1
ATOM 2871 C C . LYS A 1 354 ? -31.314 2.374 35.357 1.00 65.44 354 LYS A C 1
ATOM 2873 O O . LYS A 1 354 ? -31.674 3.546 35.405 1.00 65.44 354 LYS A O 1
ATOM 2878 N N . GLY A 1 355 ? -31.497 1.609 34.277 1.00 59.16 355 GLY A N 1
ATOM 2879 C CA . GLY A 1 355 ? -32.364 1.984 33.157 1.00 59.16 355 GLY A CA 1
ATOM 2880 C C . GLY A 1 355 ? -33.802 1.533 33.410 1.00 59.16 355 GLY A C 1
ATOM 2881 O O . GLY A 1 355 ? -33.992 0.484 34.025 1.00 59.16 355 GLY A O 1
ATOM 2882 N N . VAL A 1 356 ? -34.771 2.341 32.971 1.00 47.41 356 VAL A N 1
ATOM 2883 C CA . VAL A 1 356 ? -36.211 2.016 32.970 1.00 47.41 356 VAL A CA 1
ATOM 2884 C C . VAL A 1 356 ? -36.518 1.015 31.864 1.00 47.41 356 VAL A C 1
ATOM 2886 O O . VAL A 1 356 ? -35.952 1.189 30.755 1.00 47.41 356 VAL A O 1
#

Foldseek 3Di:
DDEAEDDEEEEEEEDPEAEEAAEYEYEEEEYEYEYPYAYEYEYYAADYYEYEEEYPYHYEYEYYEYAEYEEEYNEHYEYEEHEYPYHEYHEEYPYHYEYEYYEYADEEYAYEAPYHYEYEYAEYEDYEAEYAYPEHYEYAEHEYEDDEYEYHEPEHYEYAYYEYEDDEYEYAYAEHYEYEEAEYEDDEYEEHYAEHYEYAEHEYEDDEYEYAYAYEYEYAEAEYEDDEYHYHYAYHYEYEYYEYEDEEYEYAYAEAYEYEEYEYEDYEYEYHYNEAYEYEHEEYEDEEYHEHYAEAYEYEHYEYEEEEYAYAEAYHYEYEHHYYEEYEYHYHEQEHYHYYHYYYHYYHYHYHYNHD

Radius of gyration: 26.74 Å; chains: 1; bounding box: 67×34×78 Å

Secondary structure (DSSP, 8-state):
-EEEEE-SS-EEEEE-SB--EEEEEE-SSEEEEEE-SB--EEEEEEEEEEEEEEE-SB--EEEEEEEEEEEEESSB--EEEEEESSEEEEEEESSB--EEEEEE-EEEEEEEESSB--EEEEEEEEEEEEEEESSB--EEEEEEEEEEEEEEESSB--EEEEEEEEEEEEEEESSB--EEEEEEEEEEEEEEESSB--EEEEEEEEEEEEEEESSEEEEEEEEEEEEEEEEEESSEEEEEEEEEEEEEEEEEESSB--EEEEEEEEEEEEEEESSB--B--EEEEEEEEEEEESSB--EEEEEEEEEEEEEEESSB--EEEEEEEEEEEEEEESSB--EEEEEEEEEEEEEEE---

Sequence (356 aa):
MRVLESQRETLTWLNKGVQPIRVLESQWGTLTWLNKGVQPIRDLESQRGTLTWLNKGVQPIRDVEWGTLTWLNKGVQPIRNLESQRGTLTWLNKGVQPIRDLEPQRGTLTWLNKGVQPIRDLESQRGTLTWLNKGVQPIRNLESQRGTITWLNKG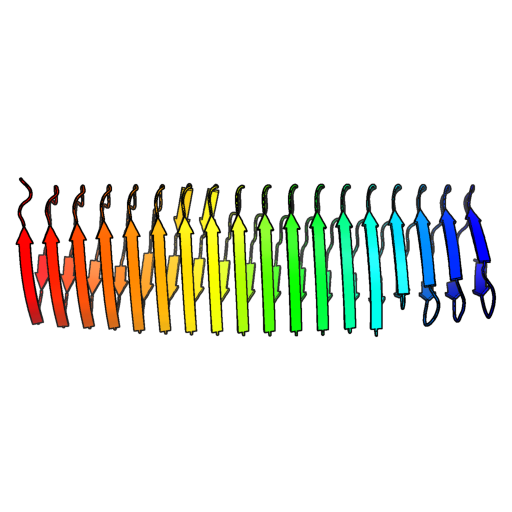VQPIRVLKSQRGTLTWLNKGVQPIRNLESQRGTITWLNKGVQPIRVLKSQRGTLTWLNTGVQPIRVLESQRGTLTWLNKGVQSIRDLESQRGTLTWLNKGVQPIRNLESQRGTLTWLNKGVQPIRDREPQRGTLTWLNKGVQPIRDLESQRGTLTWLNKGVQPIRDLASQRGTLTWLNKGVQPIRDLESQRGTLTWLNKGV

=== Feature glossary ===
Key to the feature types in this record:

— What the protein is —

Primary structure: the covalent order of the twenty standard amino acids along the backbone. Two proteins with the same sequence will (almost always) fold to the same structure; two with 30% identity often share a fold but not the details.

Database cross-references. InterPro integrates a dozen domain/family signature databases into unified entries with residue-range hits. GO terms attach function/process/location labels with evidence codes. CATH codes position the fold in a four-level structural taxonomy. Organism is the NCBI-taxonomy species name.

— Where its atoms are —

The mmCIF block holds the 3D Cartesian coordinates of each backbone atom (N, Cα, C, O) in ångströms. mmCIF is the PDB's canonical archive format — a tagged-loop text representation of the atomic model.

Six rendered views show the 3D structure from the faces of a cube — i.e. along ±x, ±y, ±z. Rendering representation is drawn randomly per protein from cartoon (secondary-structure ribbons), sticks (backbone bonds), or molecular surface; coloring is either N→C rainbow (blue at the N-terminus through red at the C-terminus) or one color per chain.

— Local backbone conformation —

DSSP 8-state secondary structure assigns each residue one of H (α-helix), G (3₁₀-helix), I (π-helix), E (extended β-strand), B (isolated β-bridge), T (hydrogen-bonded turn), S (bend), or '-' (coil). The assignment is computed from backbone hydrogen-bond geometry via the Kabsch–Sander algorithm.

P-SEA three-state annotation labels each residue as helix, strand, or coil based purely on the geometry of the Cα trace. It serves as a fallback when the full backbone (and thus DSSP) is unavailable.

The φ/ψ torsion pair specifies the backbone conformation at each residue. φ rotates about the N–Cα bond, ψ about the Cα–C bond. Steric clashes forbid most of the (φ, ψ) plane — the allowed regions (α-helix basin, β-sheet basin, left-handed helix) are the Ramachandran-allowed regions.

— Global shape and packing —

The geometric summary reports three shape descriptors. Rg (radius of gyration) measures how spread out the Cα atoms are about their centre of mass; compact globular proteins have small Rg, elongated or unfolded ones large. Cα contacts (<8 Å, |i−j|>4) count long-range residue pairs in spatial proximity — high for tightly packed folds, near zero for rods or random coil. The bounding-box extents give the protein's footprint along x, y, z in Å.

Accessible surface area quantifies burial. A residue with SASA near zero is packed into the hydrophobic core; one with SASA >100 Å² sits on the surface. Computed here via the Shrake–Rupley numerical algorithm with a 1.4 Å probe.

Plot images: a contact map (which residues are close in 3D, as an N×N binary image), a Ramachandran scatter (backbone torsion angles, revealing secondary-structure composition at a glance), and — for AlphaFold structures — a PAE heatmap (pairwise prediction confidence).

— Structural neighborhood —

The Foldseek 3Di string encodes local tertiary geometry as a 20-letter alphabet — one character per residue — derived from the relative positions of nearby Cα atoms. Unlike the amino-acid sequence, 3Di is a direct function of the 3D structure, so two proteins with the same fold have similar 3Di strings even at low sequence identity.

Nearest PDB neighbors are the top structural matches found by Foldseek when searching this structure against the entire Protein Data Bank. Each hit reports a TM-score (0 to 1; >0.5 almost always implies the same fold) and an E-value. These are *structural* homologs — they may share no detectable sequence similarity.

— Confidence and disorder —

For AlphaFold models, the B-factor field carries pLDDT — the model's own estimate of local accuracy on a 0–100 scale. Regions with pLDDT<50 should be treated as essentially unmodeled; they often correspond to intrinsically disordered segments.

B-factor (Debye–Waller factor) reflects atomic displacement in the crystal lattice. It is an experimental observable (units Å²), not a prediction; low values mean the atom is pinned down, high values mean it moves or is heterogeneous across the crystal.

Predicted aligned error is AlphaFold's pairwise confidence. Unlike pLDDT (per-residue), PAE is per-residue-pair and captures whether two parts of the structure are correctly placed relative to each other. Units are ångströms of expected positional error.